Protein AF-A0A7S3BX90-F1 (afdb_monomer)

Organism: NCBI:txid156174

Sequence (195 aa):
VIDMCSGFGYLSMFLSELLPKDKVARIVLVDLQWPRPNVPAHANQINADHINDPRWPIRLTTSRANLKVPSDRRGLAKAFLSHGAPSVLLGVHLCGTLSLRAIDLFNDCPGFCFLALKPCCLPDILFAKRGDVFGSTTTHVFPAASVTTAGKWKRGRMVGAGREELETKYNRWVGHLSLCVDCYADEGEGGEGES

Foldseek 3Di:
DEEAQCPLPPVVLVCLVPPDLVQAQAYEYEHQQDDDPPDDHDPSHHDCPVLCPPPRNHRYYYDHADLVDPVRLVVVLCVPCVVVDAAEYEYAQCEACSLLSSLLSCQVHVSHPYYDYRHDYHHACVQQVVQHKDAHVDPQIDTSVQQHFDWDDDPNDIDGDDPVRNVNSVVVVVVSSVVRHDDPDPPPPPPPD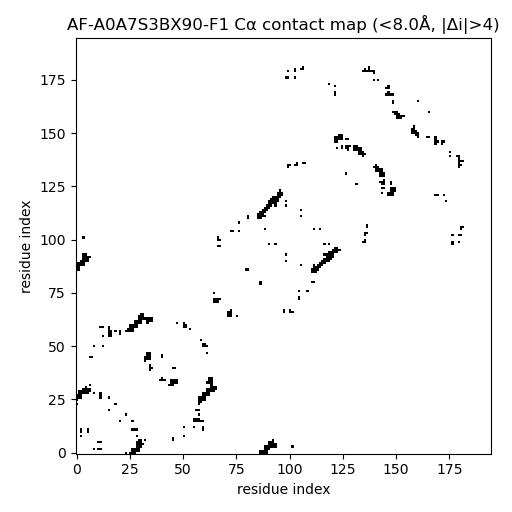DD

Radius of gyration: 19.07 Å; Cα contacts (8 Å, |Δi|>4): 317; chains: 1; bounding box: 44×65×45 Å

InterPro domains:
  IPR025714 Methyltransferase domain [PF13679] (1-122)

Nearest PDB structures (foldseek):
  6ulw-assembly1_C  TM=6.056E-01  e=3.833E-01  Bacillus stratosphericus LAMA 585
  6ulw-assembly2_D  TM=5.679E-01  e=5.266E-01  Bacillus stratosphericus LAMA 585
  7dl1-assembly2_D  TM=5.383E-01  e=9.943E-01  Candidatus Cloacimonas acidaminovorans str. Evry
  6ul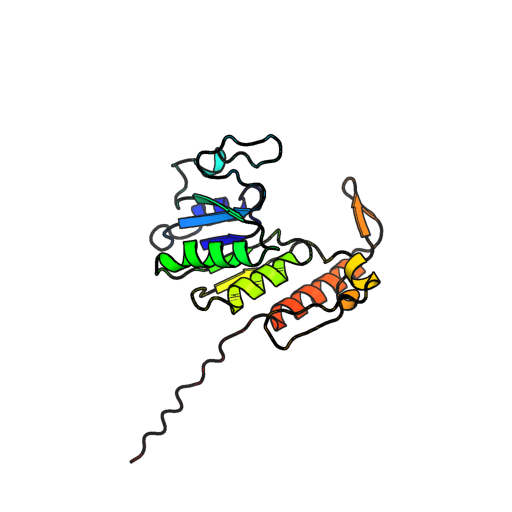w-assembly2_B  TM=5.601E-01  e=1.877E+00  Bacillus stratosphericus LAMA 585
  4o3m-assembly1_A  TM=4.477E-01  e=5.189E+00  Homo sapiens

Mean predicted aligned error: 6.37 Å

pLDDT: mean 88.86, std 12.3, range [39.91, 98.06]

Structure (mmCIF, N/CA/C/O backbone):
data_AF-A0A7S3BX90-F1
#
_entry.id   AF-A0A7S3BX90-F1
#
loop_
_atom_site.group_PDB
_atom_site.id
_atom_site.type_symbol
_atom_site.label_atom_id
_atom_site.label_alt_id
_atom_site.label_comp_id
_atom_site.label_asym_id
_atom_site.label_entity_id
_atom_site.label_seq_id
_atom_site.pdbx_PDB_ins_code
_atom_site.Cartn_x
_atom_site.Cartn_y
_atom_site.Cartn_z
_atom_site.occupancy
_atom_site.B_iso_or_equiv
_atom_site.auth_seq_id
_atom_site.auth_comp_id
_atom_site.auth_asym_id
_atom_site.auth_atom_id
_atom_site.pdbx_PDB_model_num
ATOM 1 N N . VAL A 1 1 ? 8.206 -5.666 -9.553 1.00 95.56 1 VAL A N 1
ATOM 2 C CA . VAL A 1 1 ? 7.836 -5.387 -8.141 1.00 95.56 1 VAL A CA 1
ATOM 3 C C . VAL A 1 1 ? 7.256 -3.988 -8.043 1.00 95.56 1 VAL A C 1
ATOM 5 O O . VAL A 1 1 ? 7.777 -3.098 -8.707 1.00 95.56 1 VAL A O 1
ATOM 8 N N . ILE A 1 2 ? 6.201 -3.794 -7.254 1.00 95.88 2 ILE A N 1
ATOM 9 C CA . ILE A 1 2 ? 5.591 -2.485 -6.994 1.00 95.88 2 ILE A CA 1
ATOM 10 C C . ILE A 1 2 ? 5.654 -2.219 -5.489 1.00 95.88 2 ILE A C 1
ATOM 12 O O . ILE A 1 2 ? 5.125 -3.004 -4.710 1.00 95.88 2 ILE A O 1
ATOM 16 N N . ASP A 1 3 ? 6.295 -1.123 -5.099 1.00 97.12 3 ASP A N 1
ATOM 17 C CA . ASP A 1 3 ? 6.457 -0.675 -3.715 1.00 97.12 3 ASP A CA 1
ATOM 18 C C . ASP A 1 3 ? 5.509 0.502 -3.448 1.00 97.12 3 ASP A C 1
ATOM 20 O O . ASP A 1 3 ? 5.728 1.622 -3.915 1.00 97.12 3 ASP A O 1
ATOM 24 N N . MET A 1 4 ? 4.397 0.228 -2.768 1.00 96.56 4 MET A N 1
ATOM 25 C CA . MET A 1 4 ? 3.338 1.191 -2.486 1.00 96.56 4 MET A CA 1
ATOM 26 C C . MET A 1 4 ? 3.619 2.022 -1.241 1.00 96.56 4 MET A C 1
ATOM 28 O O . MET A 1 4 ? 3.934 1.492 -0.174 1.00 96.56 4 MET A O 1
ATOM 32 N N . CYS A 1 5 ? 3.380 3.331 -1.369 1.00 95.62 5 CYS A N 1
ATOM 33 C CA . CYS A 1 5 ? 3.747 4.329 -0.366 1.00 95.62 5 CYS A CA 1
ATOM 34 C C . CYS A 1 5 ? 5.233 4.214 -0.029 1.00 95.62 5 CYS A C 1
ATOM 36 O O . CYS A 1 5 ? 5.617 4.083 1.133 1.00 95.62 5 CYS A O 1
ATOM 38 N N . SER A 1 6 ? 6.060 4.208 -1.075 1.00 96.12 6 SER A N 1
ATOM 39 C CA . SER A 1 6 ? 7.487 3.913 -0.971 1.00 96.12 6 SER A CA 1
ATOM 40 C C . SER A 1 6 ? 8.251 4.936 -0.129 1.00 96.12 6 SER A C 1
ATOM 42 O O . SER A 1 6 ? 9.369 4.654 0.309 1.00 96.12 6 SER A O 1
ATOM 44 N N . GLY A 1 7 ? 7.708 6.149 0.056 1.00 94.50 7 GLY A N 1
ATOM 45 C CA . GLY A 1 7 ? 8.470 7.278 0.579 1.00 94.50 7 GLY A CA 1
ATOM 46 C C . GLY A 1 7 ? 9.777 7.422 -0.200 1.00 94.50 7 GLY A C 1
ATOM 47 O O . GLY A 1 7 ? 9.784 7.296 -1.423 1.00 94.50 7 GLY A O 1
ATOM 48 N N . PHE A 1 8 ? 10.895 7.579 0.511 1.00 95.06 8 PHE A N 1
ATOM 49 C CA . PHE A 1 8 ? 12.234 7.661 -0.084 1.00 95.06 8 PHE A CA 1
ATOM 50 C C . PHE A 1 8 ? 12.716 6.375 -0.776 1.00 95.06 8 PHE A C 1
ATOM 52 O O . PHE A 1 8 ? 13.750 6.412 -1.428 1.00 95.06 8 PHE A O 1
ATOM 59 N N . GLY A 1 9 ? 12.007 5.249 -0.680 1.00 96.12 9 GLY A N 1
ATOM 60 C CA . GLY A 1 9 ? 12.329 4.060 -1.470 1.00 96.12 9 GLY A CA 1
ATOM 61 C C . GLY A 1 9 ? 13.332 3.095 -0.854 1.00 96.12 9 GLY A C 1
ATOM 62 O O . GLY A 1 9 ? 13.855 2.248 -1.571 1.00 96.12 9 GLY A O 1
ATOM 63 N N . TYR A 1 10 ? 13.585 3.173 0.455 1.00 95.94 10 TYR A N 1
ATOM 64 C CA . TYR A 1 10 ? 14.532 2.280 1.135 1.00 95.94 10 TYR A CA 1
ATOM 65 C C . TYR A 1 10 ? 14.229 0.791 0.926 1.00 95.94 10 TYR A C 1
ATOM 67 O O . TYR A 1 10 ? 15.158 0.017 0.713 1.00 95.94 10 TYR A O 1
ATOM 75 N N . LEU A 1 11 ? 12.950 0.388 0.938 1.00 96.44 11 LEU A N 1
ATOM 76 C CA . LEU A 1 11 ? 12.573 -0.993 0.627 1.00 96.44 11 LEU A CA 1
ATOM 77 C C . LEU A 1 11 ? 12.999 -1.355 -0.799 1.00 96.44 11 LEU A C 1
ATOM 79 O O . LEU A 1 11 ? 13.673 -2.356 -1.002 1.00 96.44 11 LEU A O 1
ATOM 83 N N . SER A 1 12 ? 12.651 -0.526 -1.779 1.00 97.69 12 SER A N 1
ATOM 84 C CA . SER A 1 12 ? 13.011 -0.753 -3.180 1.00 97.69 12 SER A CA 1
ATOM 85 C C . SER A 1 12 ? 14.521 -0.784 -3.432 1.00 97.69 12 SER A C 1
ATOM 87 O O . SER A 1 12 ? 14.985 -1.649 -4.170 1.00 97.69 12 SER A O 1
ATOM 89 N N . MET A 1 13 ? 15.293 0.102 -2.796 1.00 97.50 13 MET A N 1
ATOM 90 C CA . MET A 1 13 ? 16.761 0.091 -2.862 1.00 97.50 13 MET A CA 1
ATOM 91 C C . MET A 1 13 ? 17.321 -1.223 -2.308 1.00 97.50 13 MET A C 1
ATOM 93 O O . MET A 1 13 ? 18.126 -1.880 -2.956 1.00 97.50 13 MET A O 1
ATOM 97 N N . PHE A 1 14 ? 16.832 -1.653 -1.144 1.00 97.31 14 PHE A N 1
ATOM 98 C CA . PHE A 1 14 ? 17.245 -2.910 -0.526 1.00 97.31 14 PHE A CA 1
ATOM 99 C C . PHE A 1 14 ? 16.883 -4.132 -1.383 1.00 97.31 14 PHE A C 1
ATOM 101 O O . PHE A 1 14 ? 17.695 -5.034 -1.565 1.00 97.31 14 PHE A O 1
ATOM 108 N N . LEU A 1 15 ? 15.681 -4.147 -1.964 1.00 97.69 15 LEU A N 1
ATOM 109 C CA . LEU A 1 15 ? 15.248 -5.209 -2.871 1.00 97.69 15 LEU A CA 1
ATOM 110 C C . LEU A 1 15 ? 16.063 -5.243 -4.168 1.00 97.69 15 LEU A C 1
ATOM 112 O O . LEU A 1 15 ? 16.252 -6.323 -4.714 1.00 97.69 15 LEU A O 1
ATOM 116 N N . SER A 1 16 ? 16.550 -4.099 -4.655 1.00 98.06 16 SER A N 1
ATOM 117 C CA . SER A 1 16 ? 17.416 -4.052 -5.839 1.00 98.06 16 SER A CA 1
ATOM 118 C C . SER A 1 16 ? 18.732 -4.797 -5.622 1.00 98.06 16 SER A C 1
ATOM 120 O O . SER A 1 16 ? 19.190 -5.497 -6.518 1.00 98.06 16 SER A O 1
ATOM 122 N N . GLU A 1 17 ? 19.297 -4.696 -4.418 1.00 97.88 17 GLU A N 1
ATOM 123 C CA . GLU A 1 17 ? 20.541 -5.376 -4.039 1.00 97.88 17 GLU A CA 1
ATOM 124 C C . GLU A 1 17 ? 20.339 -6.864 -3.727 1.00 97.88 17 GLU A C 1
ATOM 126 O O . GLU A 1 17 ? 21.207 -7.689 -4.008 1.00 97.88 17 GLU A O 1
ATOM 131 N N . LEU A 1 18 ? 19.202 -7.225 -3.125 1.00 97.81 18 LEU A N 1
ATOM 132 C CA . LEU A 1 18 ? 18.966 -8.593 -2.659 1.00 97.81 18 LEU A CA 1
ATOM 133 C C . LEU A 1 18 ? 18.353 -9.526 -3.698 1.00 97.81 18 LEU A C 1
ATOM 135 O O . LEU A 1 18 ? 18.590 -10.735 -3.649 1.00 97.81 18 LEU A O 1
ATOM 139 N N . LEU A 1 19 ? 17.479 -9.012 -4.562 1.00 97.19 19 LEU A N 1
ATOM 140 C CA . LEU A 1 19 ? 16.720 -9.867 -5.464 1.00 97.19 19 LEU A CA 1
ATOM 141 C C . LEU A 1 19 ? 17.567 -10.282 -6.679 1.00 97.19 19 LEU A C 1
ATOM 143 O O . LEU A 1 19 ? 18.390 -9.510 -7.170 1.00 97.19 19 LEU A O 1
ATOM 147 N N . PRO A 1 20 ? 17.341 -11.491 -7.223 1.00 96.25 20 PRO A N 1
ATOM 148 C CA . PRO A 1 20 ? 18.029 -11.951 -8.424 1.00 96.25 20 PRO A CA 1
ATOM 149 C C . PRO A 1 20 ? 17.652 -11.086 -9.635 1.00 96.25 20 PRO A C 1
ATOM 151 O O . PRO A 1 20 ? 16.505 -11.095 -10.096 1.00 96.25 20 PRO A O 1
ATOM 154 N N . LYS A 1 21 ? 18.629 -10.335 -10.159 1.00 95.94 21 LYS A N 1
ATOM 155 C CA . LYS A 1 21 ? 18.441 -9.385 -11.272 1.00 95.94 21 LYS A CA 1
ATOM 156 C C . LYS A 1 21 ? 17.940 -10.027 -12.569 1.00 95.94 21 LYS A C 1
ATOM 158 O O . LYS A 1 21 ? 17.307 -9.362 -13.379 1.00 95.94 21 LYS A O 1
ATOM 163 N N . ASP A 1 22 ? 18.201 -11.316 -12.759 1.00 95.56 22 ASP A N 1
ATOM 164 C CA . ASP A 1 22 ? 17.740 -12.124 -13.890 1.00 95.56 22 ASP A CA 1
ATOM 165 C C . ASP A 1 22 ? 16.249 -12.488 -13.801 1.00 95.56 22 ASP A C 1
ATOM 167 O O . ASP A 1 22 ? 15.640 -12.820 -14.815 1.00 95.56 22 ASP A O 1
ATOM 171 N N . LYS A 1 23 ? 15.635 -12.378 -12.614 1.00 94.69 23 LYS A N 1
ATOM 172 C CA . LYS A 1 23 ? 14.212 -12.691 -12.394 1.00 94.69 23 LYS A CA 1
ATOM 173 C C . LYS A 1 23 ? 13.337 -11.458 -12.202 1.00 94.69 23 LYS A C 1
ATOM 175 O O . LYS A 1 23 ? 12.115 -11.552 -12.305 1.00 94.69 23 LYS A O 1
ATOM 180 N N . VAL A 1 24 ? 13.931 -10.302 -11.902 1.00 95.31 24 VAL A N 1
ATOM 181 C CA . VAL A 1 24 ? 13.190 -9.068 -11.619 1.00 95.31 24 VAL A CA 1
ATOM 182 C C . VAL A 1 24 ? 13.484 -8.017 -12.677 1.00 95.31 24 VAL A C 1
ATOM 184 O O . VAL A 1 24 ? 14.506 -7.344 -12.644 1.00 95.31 24 VAL A O 1
ATOM 187 N N . ALA A 1 25 ? 12.521 -7.808 -13.576 1.00 92.12 25 ALA A N 1
ATOM 188 C CA . ALA A 1 25 ? 12.664 -6.842 -14.664 1.00 92.12 25 ALA A CA 1
ATOM 189 C C . ALA A 1 25 ? 12.818 -5.386 -14.180 1.00 92.12 25 ALA A C 1
ATOM 191 O O . ALA A 1 25 ? 13.548 -4.604 -14.786 1.00 92.12 25 ALA A O 1
ATOM 192 N N . ARG A 1 26 ? 12.090 -4.998 -13.121 1.00 93.19 26 ARG A N 1
ATOM 193 C CA . ARG A 1 26 ? 12.157 -3.663 -12.500 1.00 93.19 26 ARG A CA 1
ATOM 194 C C . ARG A 1 26 ? 11.426 -3.601 -11.161 1.00 93.19 26 ARG A C 1
ATOM 196 O O . ARG A 1 26 ? 10.503 -4.386 -10.891 1.00 93.19 26 ARG A O 1
ATOM 203 N N . ILE A 1 27 ? 11.769 -2.583 -10.379 1.00 96.25 27 ILE A N 1
ATOM 204 C CA . ILE A 1 27 ? 11.053 -2.186 -9.166 1.00 96.25 27 ILE A CA 1
ATOM 205 C C . ILE A 1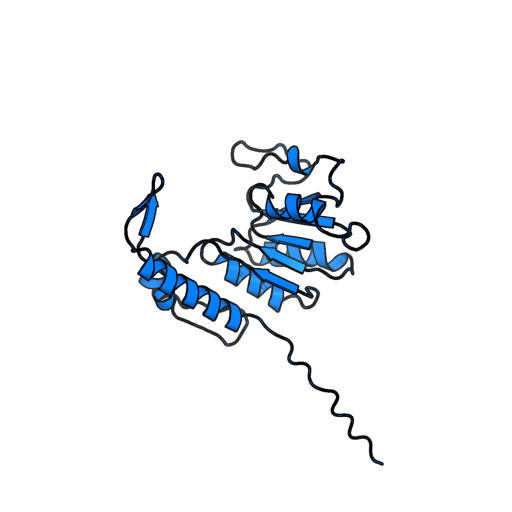 27 ? 10.471 -0.786 -9.388 1.00 96.25 27 ILE A C 1
ATOM 207 O O . ILE A 1 27 ? 11.171 0.127 -9.835 1.00 96.25 27 ILE A O 1
ATOM 211 N N . VAL A 1 28 ? 9.174 -0.621 -9.119 1.00 95.00 28 VAL A N 1
ATOM 212 C CA . VAL A 1 28 ? 8.487 0.666 -9.259 1.00 95.00 28 VAL A CA 1
ATOM 213 C C . VAL A 1 28 ? 8.035 1.187 -7.904 1.00 95.00 28 VAL A C 1
ATOM 215 O O . VAL A 1 28 ? 7.248 0.543 -7.216 1.00 95.00 28 VAL A O 1
ATOM 218 N N . LEU A 1 29 ? 8.521 2.373 -7.560 1.00 96.69 29 LEU A N 1
ATOM 219 C CA . LEU A 1 29 ? 8.250 3.101 -6.333 1.00 96.69 29 LEU A CA 1
ATOM 220 C C . LEU A 1 29 ? 7.021 3.986 -6.524 1.00 96.69 29 LEU A C 1
ATOM 222 O O . LEU A 1 29 ? 7.029 4.875 -7.376 1.00 96.69 29 LEU A O 1
ATOM 226 N N . VAL A 1 30 ? 5.968 3.761 -5.744 1.00 95.50 30 VAL A N 1
ATOM 227 C CA . VAL A 1 30 ? 4.700 4.484 -5.868 1.00 95.50 30 VAL A CA 1
ATOM 228 C C . VAL A 1 30 ? 4.462 5.343 -4.637 1.00 95.50 30 VAL A C 1
ATOM 230 O O . VAL A 1 30 ? 4.333 4.831 -3.528 1.00 95.50 30 VAL A O 1
ATOM 233 N N . ASP A 1 31 ? 4.345 6.653 -4.829 1.00 95.00 31 ASP A N 1
ATOM 234 C CA . ASP A 1 31 ? 4.090 7.610 -3.751 1.00 95.00 31 ASP A CA 1
ATOM 235 C C . ASP A 1 31 ? 3.457 8.899 -4.292 1.00 95.00 31 ASP A C 1
ATOM 237 O O . ASP A 1 31 ? 3.719 9.324 -5.419 1.00 95.00 31 ASP A O 1
ATOM 241 N N . LEU A 1 32 ? 2.640 9.564 -3.476 1.00 93.94 32 LEU A N 1
ATOM 242 C CA . LEU A 1 32 ? 2.061 10.862 -3.816 1.00 93.94 32 LEU A CA 1
ATOM 243 C C . LEU A 1 32 ? 3.134 11.956 -3.916 1.00 93.94 32 LEU A C 1
ATOM 245 O O . LEU A 1 32 ? 2.929 12.953 -4.611 1.00 93.94 32 LEU A O 1
ATOM 249 N N . GLN A 1 33 ? 4.257 11.805 -3.216 1.00 94.06 33 GLN A N 1
ATOM 250 C CA . GLN A 1 33 ? 5.317 12.807 -3.170 1.00 94.06 33 GLN A CA 1
ATOM 251 C C . GLN A 1 33 ? 6.343 12.672 -4.298 1.00 94.06 33 GLN A C 1
ATOM 253 O O . GLN A 1 33 ? 7.152 13.584 -4.461 1.00 94.06 33 GLN A O 1
ATOM 258 N N . TRP A 1 34 ? 6.289 11.623 -5.124 1.00 94.06 34 TRP A N 1
ATOM 259 C CA . TRP A 1 34 ? 7.147 11.562 -6.306 1.00 94.06 34 TRP A CA 1
ATOM 260 C C . TRP A 1 34 ? 6.798 12.675 -7.311 1.00 94.06 34 TRP A C 1
ATOM 262 O O . TRP A 1 34 ? 5.614 13.035 -7.471 1.00 94.06 34 TRP A O 1
ATOM 272 N N . PRO A 1 35 ? 7.807 13.251 -7.989 1.00 90.56 35 PRO A N 1
ATOM 273 C CA . PRO A 1 35 ? 7.582 14.190 -9.074 1.00 90.56 35 PRO A CA 1
ATOM 274 C C . PRO A 1 35 ? 6.951 13.469 -10.268 1.00 90.56 35 PRO A C 1
ATOM 276 O O . PRO A 1 35 ? 7.078 12.255 -10.438 1.00 90.56 35 PRO A O 1
ATOM 279 N N . ARG A 1 36 ? 6.232 14.219 -11.105 1.00 84.94 36 ARG A N 1
ATOM 280 C CA . ARG A 1 36 ? 5.775 13.679 -12.389 1.00 84.94 36 ARG A CA 1
ATOM 281 C C . ARG A 1 36 ? 6.977 13.598 -13.339 1.00 84.94 36 ARG A C 1
ATOM 283 O O . ARG A 1 36 ? 7.837 14.477 -13.271 1.00 84.94 36 ARG A O 1
ATOM 290 N N . PRO A 1 37 ? 7.028 12.607 -14.244 1.00 76.19 37 PRO A N 1
ATOM 291 C CA . PRO A 1 37 ? 8.051 12.573 -15.281 1.00 76.19 37 PRO A CA 1
ATOM 292 C C . PRO A 1 37 ? 8.086 13.897 -16.047 1.00 76.19 37 PRO A C 1
ATOM 294 O O . PRO A 1 37 ? 7.032 14.432 -16.391 1.00 76.19 37 PRO A O 1
ATOM 297 N N . ASN A 1 38 ? 9.288 14.409 -16.312 1.00 77.75 38 ASN A N 1
ATOM 298 C CA . ASN A 1 38 ? 9.525 15.639 -17.077 1.00 77.75 38 ASN A CA 1
ATOM 299 C C . ASN A 1 38 ? 8.908 16.917 -16.475 1.00 77.75 38 ASN A C 1
ATOM 301 O O . ASN A 1 38 ? 8.739 17.908 -17.180 1.00 77.75 38 ASN A O 1
ATOM 305 N N . VAL A 1 39 ? 8.581 16.913 -15.179 1.00 80.06 39 VAL A N 1
ATOM 306 C CA . VAL A 1 39 ? 8.129 18.104 -14.450 1.00 80.06 39 VAL A CA 1
ATOM 307 C C . VAL A 1 39 ? 9.149 18.421 -13.354 1.00 80.06 39 VAL A C 1
ATOM 309 O O . VAL A 1 39 ? 9.488 17.515 -12.588 1.00 80.06 39 VAL A O 1
ATOM 312 N N . PRO A 1 40 ? 9.638 19.674 -13.247 1.00 79.25 40 PRO A N 1
ATOM 313 C CA . PRO A 1 40 ? 10.524 20.075 -12.160 1.00 79.25 40 PRO A CA 1
ATOM 314 C C . PRO A 1 40 ? 9.925 19.750 -10.790 1.00 79.25 40 PRO A C 1
ATOM 316 O O . PRO A 1 40 ? 8.735 19.975 -10.553 1.00 79.25 40 PRO A O 1
ATOM 319 N N . ALA A 1 41 ? 10.751 19.225 -9.887 1.00 80.50 41 ALA A N 1
ATOM 320 C CA . ALA A 1 41 ? 10.301 18.889 -8.547 1.00 80.50 41 ALA A CA 1
ATOM 321 C C . ALA A 1 41 ? 9.981 20.157 -7.735 1.00 80.50 41 ALA A C 1
ATOM 323 O O . ALA A 1 41 ? 10.733 21.132 -7.746 1.00 80.50 41 ALA A O 1
ATOM 324 N N . HIS A 1 42 ? 8.873 20.137 -6.998 1.00 81.88 42 HIS A N 1
ATOM 325 C CA . HIS A 1 42 ? 8.536 21.170 -6.017 1.00 81.88 42 HIS A CA 1
ATOM 326 C C . HIS A 1 42 ? 9.165 20.856 -4.650 1.00 81.88 42 HIS A C 1
ATOM 328 O O . HIS A 1 42 ? 9.437 19.700 -4.344 1.00 81.88 42 HIS A O 1
ATOM 334 N N . ALA A 1 43 ? 9.300 21.860 -3.775 1.00 80.62 43 ALA A N 1
ATOM 335 C CA . ALA A 1 43 ? 9.953 21.725 -2.462 1.00 80.62 43 ALA A CA 1
ATOM 336 C C . ALA A 1 43 ? 9.382 20.615 -1.547 1.00 80.62 43 ALA A C 1
ATOM 338 O O . ALA A 1 43 ? 10.091 20.095 -0.695 1.00 80.62 43 ALA A O 1
ATOM 339 N N . ASN A 1 44 ? 8.112 20.234 -1.729 1.00 85.56 44 ASN A N 1
ATOM 340 C CA . ASN A 1 44 ? 7.439 19.196 -0.935 1.00 85.56 44 ASN A CA 1
ATOM 341 C C . ASN A 1 44 ? 7.451 17.804 -1.601 1.00 85.56 44 ASN A C 1
ATOM 343 O O . ASN A 1 44 ? 6.734 16.904 -1.153 1.00 85.56 44 ASN A O 1
ATOM 347 N N . GLN A 1 45 ? 8.183 17.644 -2.706 1.00 91.12 45 GLN A N 1
ATOM 348 C CA . GLN A 1 45 ? 8.350 16.377 -3.412 1.00 91.12 45 GLN A CA 1
ATOM 349 C C . GLN A 1 45 ? 9.680 15.722 -3.048 1.00 91.12 45 GLN A C 1
ATOM 351 O O . GLN A 1 45 ? 10.640 16.381 -2.656 1.00 91.12 45 GLN A O 1
ATOM 356 N N . ILE A 1 46 ? 9.719 14.401 -3.179 1.00 91.88 46 ILE A N 1
ATOM 357 C CA . ILE A 1 46 ? 10.921 13.618 -2.914 1.00 91.88 46 ILE A CA 1
ATOM 358 C C . ILE A 1 46 ? 11.908 13.840 -4.065 1.00 91.88 46 ILE A C 1
ATOM 360 O O . ILE A 1 46 ? 11.535 13.722 -5.235 1.00 91.88 46 ILE A O 1
ATOM 364 N N . ASN A 1 47 ? 13.168 14.138 -3.736 1.00 89.81 47 ASN A N 1
ATOM 365 C CA . ASN A 1 47 ? 14.251 14.123 -4.715 1.00 89.81 47 ASN A CA 1
ATOM 366 C C . ASN A 1 47 ? 14.474 12.672 -5.192 1.00 89.81 47 ASN A C 1
ATOM 368 O O . ASN A 1 47 ? 14.611 11.774 -4.369 1.00 89.81 47 ASN A O 1
ATOM 372 N N . ALA A 1 48 ? 14.482 12.444 -6.507 1.00 90.75 48 ALA A N 1
ATOM 373 C CA . ALA A 1 48 ? 14.653 11.126 -7.114 1.00 90.75 48 ALA A CA 1
ATOM 374 C C . ALA A 1 48 ? 16.105 10.792 -7.515 1.00 90.75 48 ALA A C 1
ATOM 376 O O . ALA A 1 48 ? 16.331 9.721 -8.071 1.00 90.75 48 ALA A O 1
ATOM 377 N N . ASP A 1 49 ? 17.083 11.661 -7.245 1.00 90.94 49 ASP A N 1
ATOM 378 C CA . ASP A 1 49 ? 18.485 11.487 -7.652 1.00 90.94 49 ASP A CA 1
ATOM 379 C C . ASP A 1 49 ? 19.064 10.147 -7.186 1.00 90.94 49 ASP A C 1
ATOM 381 O O . ASP A 1 49 ? 19.705 9.443 -7.964 1.00 90.94 49 ASP A O 1
ATOM 385 N N . HIS A 1 50 ? 18.772 9.735 -5.949 1.00 92.62 50 HIS A N 1
ATOM 386 C CA . HIS A 1 50 ? 19.241 8.454 -5.410 1.00 92.62 50 HIS A CA 1
ATOM 387 C C . HIS A 1 50 ? 18.549 7.238 -6.039 1.00 92.62 50 HIS A C 1
ATOM 389 O O . HIS A 1 50 ? 19.099 6.143 -6.013 1.00 92.62 50 HIS A O 1
ATOM 395 N N . ILE A 1 51 ? 17.361 7.410 -6.621 1.00 94.50 51 ILE A N 1
ATOM 396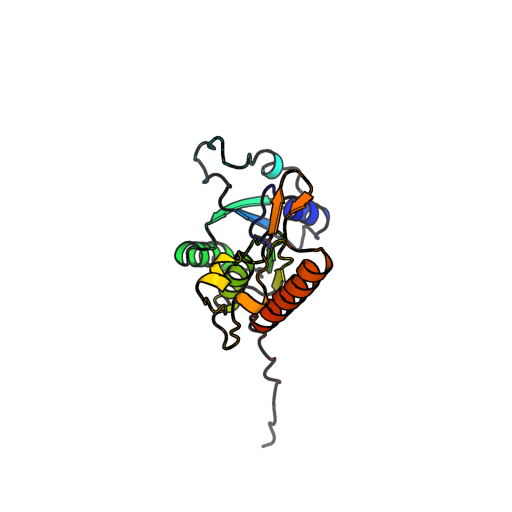 C CA . ILE A 1 51 ? 16.647 6.354 -7.352 1.00 94.50 51 ILE A CA 1
ATOM 397 C C . ILE A 1 51 ? 17.156 6.241 -8.791 1.00 94.50 51 ILE A C 1
ATOM 399 O O . ILE A 1 51 ? 17.217 5.142 -9.335 1.00 94.50 51 ILE A O 1
ATOM 403 N N . ASN A 1 52 ? 17.544 7.363 -9.397 1.00 90.38 52 ASN A N 1
ATOM 404 C CA . ASN A 1 52 ? 17.999 7.432 -10.786 1.00 90.38 52 ASN A CA 1
ATOM 405 C C . ASN A 1 52 ? 19.447 6.955 -10.993 1.00 90.38 52 ASN A C 1
ATOM 407 O O . ASN A 1 52 ? 19.943 7.004 -12.119 1.00 90.38 52 ASN A O 1
ATOM 411 N N . ASP A 1 53 ? 20.126 6.501 -9.938 1.00 92.38 53 ASP A N 1
ATOM 412 C CA . ASP A 1 53 ? 21.482 5.967 -10.032 1.00 92.38 53 ASP A CA 1
ATOM 413 C C . ASP A 1 53 ? 21.518 4.722 -10.946 1.00 92.38 53 ASP A C 1
ATOM 415 O O . ASP A 1 53 ? 20.867 3.714 -10.655 1.00 92.38 53 ASP A O 1
ATOM 419 N N . PRO A 1 54 ? 22.278 4.738 -12.054 1.00 91.50 54 PRO A N 1
ATOM 420 C CA . PRO A 1 54 ? 22.344 3.603 -12.971 1.00 91.50 54 PRO A CA 1
ATOM 421 C C . PRO A 1 54 ? 23.052 2.375 -12.376 1.00 91.50 54 PRO A C 1
ATOM 423 O O . PRO A 1 54 ? 23.051 1.320 -13.006 1.00 91.50 54 PRO A O 1
ATOM 426 N N . ARG A 1 55 ? 23.672 2.490 -11.193 1.00 94.31 55 ARG A N 1
ATOM 427 C CA . ARG A 1 55 ? 24.389 1.392 -10.528 1.00 94.31 55 ARG A CA 1
ATOM 428 C C . ARG A 1 55 ? 23.476 0.396 -9.816 1.00 94.31 55 ARG A C 1
ATOM 430 O O . ARG A 1 55 ? 23.963 -0.663 -9.434 1.00 94.31 55 ARG A O 1
ATOM 437 N N . TRP A 1 56 ? 22.185 0.696 -9.655 1.00 97.00 56 TRP A N 1
ATOM 438 C CA . TRP A 1 56 ? 21.234 -0.242 -9.055 1.00 97.00 56 TRP A CA 1
ATOM 439 C C . TRP A 1 56 ? 21.181 -1.567 -9.840 1.00 97.00 56 TRP A C 1
ATOM 441 O O . TRP A 1 56 ? 20.905 -1.529 -11.044 1.00 97.00 56 TRP A O 1
ATOM 451 N N . PRO A 1 57 ? 21.385 -2.740 -9.199 1.00 97.12 57 PRO A N 1
ATOM 452 C CA . PRO A 1 57 ? 21.399 -4.025 -9.907 1.00 97.12 57 PRO A CA 1
ATOM 453 C C . PRO A 1 57 ? 20.082 -4.339 -10.623 1.00 97.12 57 PRO A C 1
ATOM 455 O O . PRO A 1 57 ? 20.082 -4.918 -11.711 1.00 97.12 57 PRO A O 1
ATOM 458 N N . ILE A 1 58 ? 18.963 -3.927 -10.026 1.00 97.44 58 ILE A N 1
ATOM 459 C CA . ILE A 1 58 ? 17.635 -3.928 -10.635 1.00 97.44 58 ILE A CA 1
ATOM 460 C C . ILE A 1 58 ? 17.179 -2.483 -10.806 1.00 97.44 58 ILE A C 1
ATOM 462 O O . ILE A 1 58 ? 17.159 -1.697 -9.856 1.00 97.44 58 ILE A O 1
ATOM 466 N N . ARG A 1 59 ? 16.730 -2.150 -12.020 1.00 94.69 59 ARG A N 1
ATOM 467 C CA . ARG A 1 59 ? 16.269 -0.804 -12.360 1.00 94.69 59 ARG A CA 1
ATOM 468 C C . ARG A 1 59 ? 15.144 -0.345 -11.431 1.00 94.69 59 ARG A C 1
ATOM 470 O O . ARG A 1 59 ? 14.079 -0.972 -11.370 1.00 94.69 59 ARG A O 1
ATOM 477 N N . LEU A 1 60 ? 15.367 0.801 -10.795 1.00 96.44 60 LEU A N 1
ATOM 478 C CA . LEU A 1 60 ? 14.367 1.515 -10.016 1.00 96.44 60 LEU A CA 1
ATOM 479 C C . LEU A 1 60 ? 13.693 2.591 -10.873 1.00 96.44 60 LEU A C 1
ATOM 481 O O . LEU A 1 60 ? 14.324 3.245 -11.702 1.00 96.44 60 LEU A O 1
ATOM 485 N N . THR A 1 61 ? 12.389 2.765 -10.691 1.00 93.56 61 THR A N 1
ATOM 486 C CA . THR A 1 61 ? 11.606 3.823 -11.348 1.00 93.56 61 THR A CA 1
ATOM 487 C C . THR A 1 61 ? 10.549 4.346 -10.391 1.00 93.56 61 THR A C 1
ATOM 489 O O . THR A 1 61 ? 10.108 3.615 -9.509 1.00 93.56 61 THR A O 1
ATOM 492 N N . THR A 1 62 ? 10.122 5.595 -10.554 1.00 94.12 62 THR A N 1
ATOM 493 C CA . THR A 1 62 ? 9.104 6.209 -9.694 1.00 94.12 62 THR A CA 1
ATOM 494 C C . THR A 1 62 ? 7.789 6.393 -10.441 1.00 94.12 62 THR A C 1
ATOM 496 O O . THR A 1 62 ? 7.749 6.553 -11.662 1.00 94.12 62 THR A O 1
ATOM 499 N N . SER A 1 63 ? 6.688 6.363 -9.699 1.00 93.00 63 SER A N 1
ATOM 500 C CA . SER A 1 63 ? 5.353 6.658 -10.199 1.00 93.00 63 SER A CA 1
ATOM 501 C C . SER A 1 63 ? 4.576 7.446 -9.156 1.00 93.00 63 SER A C 1
ATOM 503 O O . SER A 1 63 ? 4.510 7.081 -7.980 1.00 93.00 63 SER A O 1
ATOM 505 N N . ARG A 1 64 ? 3.969 8.550 -9.591 1.00 93.00 64 ARG A N 1
ATOM 506 C CA . ARG A 1 64 ? 3.131 9.379 -8.729 1.00 93.00 64 ARG A CA 1
ATOM 507 C C . ARG A 1 64 ? 1.688 8.892 -8.791 1.00 93.00 64 ARG A C 1
ATOM 509 O O . ARG A 1 64 ? 1.066 8.992 -9.845 1.00 93.00 64 ARG A O 1
ATOM 516 N N . ALA A 1 65 ? 1.135 8.459 -7.661 1.00 93.19 65 ALA A N 1
ATOM 517 C CA . ALA A 1 65 ? -0.273 8.070 -7.561 1.00 93.19 65 ALA A CA 1
ATOM 518 C C . ALA A 1 65 ? -0.853 8.366 -6.173 1.00 93.19 65 ALA A C 1
ATOM 520 O O . ALA A 1 65 ? -0.192 8.171 -5.151 1.00 93.19 65 ALA A O 1
ATOM 521 N N . ASN A 1 66 ? -2.114 8.800 -6.123 1.00 93.44 66 ASN A N 1
ATOM 522 C CA . ASN A 1 66 ? -2.877 8.888 -4.886 1.00 93.44 66 ASN A CA 1
ATOM 523 C C . ASN A 1 66 ? -3.730 7.627 -4.698 1.00 93.44 66 ASN A C 1
ATOM 525 O O . ASN A 1 66 ? -4.833 7.535 -5.231 1.00 93.44 66 ASN A O 1
ATOM 529 N N . LEU A 1 67 ? -3.274 6.681 -3.871 1.00 91.31 67 LEU A N 1
ATOM 530 C CA . LEU A 1 67 ? -4.001 5.424 -3.628 1.00 91.31 67 LEU A CA 1
ATOM 531 C C . LEU A 1 67 ? -5.414 5.615 -3.054 1.00 91.31 67 LEU A C 1
ATOM 533 O O . LEU A 1 67 ? -6.244 4.715 -3.162 1.00 91.31 67 LEU A O 1
ATOM 537 N N . LYS A 1 68 ? -5.739 6.777 -2.474 1.00 91.19 68 LYS A N 1
ATOM 538 C CA . LYS A 1 68 ? -7.106 7.066 -2.012 1.00 91.19 68 LYS A CA 1
ATOM 539 C C . LYS A 1 68 ? -8.076 7.277 -3.179 1.00 91.19 68 LYS A C 1
ATOM 541 O O . LYS A 1 68 ? -9.266 7.022 -3.022 1.00 91.19 68 LYS A O 1
ATOM 546 N N . VAL A 1 69 ? -7.579 7.690 -4.345 1.00 92.75 69 VAL A N 1
ATOM 547 C CA . VAL A 1 69 ? -8.381 8.001 -5.532 1.00 92.75 69 VAL A CA 1
ATOM 548 C C . VAL A 1 69 ? -8.544 6.742 -6.402 1.00 92.75 69 VAL A C 1
ATOM 550 O O . VAL A 1 69 ? -7.546 6.198 -6.876 1.00 92.75 69 VAL A O 1
ATOM 553 N N . PRO A 1 70 ? -9.778 6.267 -6.665 1.00 89.50 70 PRO A N 1
ATOM 554 C CA . PRO A 1 70 ? -9.999 5.061 -7.468 1.00 89.50 70 PRO A CA 1
ATOM 555 C C . PRO A 1 70 ? -9.443 5.125 -8.897 1.00 89.50 70 PRO A C 1
ATOM 557 O O . PRO A 1 70 ? -8.943 4.123 -9.403 1.00 89.50 70 PRO A O 1
ATOM 560 N N . SER A 1 71 ? -9.501 6.286 -9.559 1.00 90.38 71 SER A N 1
ATOM 561 C CA . SER A 1 71 ? -8.950 6.447 -10.913 1.00 90.38 71 SER A CA 1
ATOM 562 C C . SER A 1 71 ? -7.433 6.287 -10.951 1.00 90.38 71 SER A C 1
ATOM 564 O O . SER A 1 71 ? -6.923 5.656 -11.873 1.00 90.38 71 SER A O 1
ATOM 566 N N . ASP A 1 72 ? -6.724 6.796 -9.941 1.00 91.69 72 ASP A N 1
ATOM 567 C CA . ASP A 1 72 ? -5.271 6.654 -9.834 1.00 91.69 72 ASP A CA 1
ATOM 568 C C . ASP A 1 72 ? -4.889 5.185 -9.642 1.00 91.69 72 ASP A C 1
ATOM 570 O O . ASP A 1 72 ? -3.975 4.706 -10.308 1.00 91.69 72 ASP A O 1
ATOM 574 N N . ARG A 1 73 ? -5.631 4.440 -8.807 1.00 91.31 73 ARG A N 1
ATOM 575 C CA . ARG A 1 73 ? -5.427 2.991 -8.632 1.00 91.31 73 ARG A CA 1
ATOM 576 C C . ARG A 1 73 ? -5.609 2.223 -9.942 1.00 91.31 73 ARG A C 1
ATOM 578 O O . ARG A 1 73 ? -4.748 1.427 -10.305 1.00 91.31 73 ARG A O 1
ATOM 585 N N . ARG A 1 74 ? -6.676 2.509 -10.697 1.00 88.81 74 ARG A N 1
ATOM 586 C CA . ARG A 1 74 ? -6.904 1.887 -12.016 1.00 88.81 74 ARG A CA 1
ATOM 587 C C . ARG A 1 74 ? -5.820 2.250 -13.029 1.00 88.81 74 ARG A C 1
ATOM 589 O O . ARG A 1 74 ? -5.380 1.393 -13.790 1.00 88.81 74 ARG A O 1
ATOM 596 N N . GLY A 1 75 ? -5.377 3.508 -13.039 1.00 89.62 75 GLY A N 1
ATOM 597 C CA . GLY A 1 75 ? -4.276 3.958 -13.891 1.00 89.62 75 GLY A CA 1
ATOM 598 C C . GLY A 1 75 ? -2.973 3.227 -13.572 1.00 89.62 75 GLY A C 1
ATOM 599 O O . GLY A 1 75 ? -2.285 2.773 -14.484 1.00 89.62 75 GLY A O 1
ATOM 600 N N . LEU A 1 76 ? -2.687 3.048 -12.280 1.00 88.06 76 LEU A N 1
ATOM 601 C CA . LEU A 1 76 ? -1.538 2.303 -11.779 1.00 88.06 76 LEU A CA 1
ATOM 602 C C . LEU A 1 76 ? -1.576 0.834 -12.227 1.00 88.06 76 LEU A C 1
ATOM 604 O O . LEU A 1 76 ? -0.615 0.353 -12.826 1.00 88.06 76 LEU A O 1
ATOM 608 N N . ALA A 1 77 ? -2.704 0.151 -12.002 1.00 88.81 77 ALA A N 1
ATOM 609 C CA . ALA A 1 77 ? -2.916 -1.228 -12.436 1.00 88.81 77 ALA A CA 1
ATOM 610 C C . ALA A 1 77 ? -2.698 -1.382 -13.943 1.00 88.81 77 ALA A C 1
ATOM 612 O O . ALA A 1 77 ? -1.893 -2.204 -14.371 1.00 88.81 77 ALA A O 1
ATOM 613 N N . LYS A 1 78 ? -3.347 -0.539 -14.756 1.00 88.38 78 LYS A N 1
ATOM 614 C CA . LYS A 1 78 ? -3.212 -0.573 -16.217 1.00 88.38 78 LYS A CA 1
ATOM 615 C C . LYS A 1 78 ? -1.760 -0.374 -16.657 1.00 88.38 78 LYS A C 1
ATOM 617 O O . LYS A 1 78 ? -1.265 -1.122 -17.498 1.00 88.38 78 LYS A O 1
ATOM 622 N N . ALA A 1 79 ? -1.069 0.613 -16.087 1.00 85.25 79 ALA A N 1
ATOM 623 C CA . ALA A 1 79 ? 0.319 0.904 -16.431 1.00 85.25 79 ALA A CA 1
ATOM 624 C C . ALA A 1 79 ? 1.255 -0.269 -16.108 1.00 85.25 79 ALA A C 1
ATOM 626 O O . ALA A 1 79 ? 2.166 -0.547 -16.879 1.00 85.25 79 ALA A O 1
ATOM 627 N N . PHE A 1 80 ? 1.033 -0.983 -15.003 1.00 83.94 80 PHE A N 1
ATOM 628 C CA . PHE A 1 80 ? 1.913 -2.082 -14.607 1.00 83.94 80 PHE A CA 1
ATOM 629 C C . PHE A 1 80 ? 1.564 -3.420 -15.240 1.00 83.94 80 PHE A C 1
ATOM 631 O O . PHE A 1 80 ? 2.464 -4.111 -15.712 1.00 83.94 80 PHE A O 1
ATOM 638 N N . LEU A 1 81 ? 0.282 -3.762 -15.294 1.00 84.94 81 LEU A N 1
ATOM 639 C CA . LEU A 1 81 ? -0.171 -5.058 -15.787 1.00 84.94 81 LEU A CA 1
ATOM 640 C C . LEU A 1 81 ? -0.134 -5.153 -17.316 1.00 84.94 81 LEU A C 1
ATOM 642 O O . LEU A 1 81 ? 0.018 -6.246 -17.850 1.00 84.94 81 LEU A O 1
ATOM 646 N N . SER A 1 82 ? -0.164 -4.023 -18.035 1.00 84.56 82 SER A N 1
ATOM 647 C CA . SER A 1 82 ? -0.013 -4.006 -19.503 1.00 84.56 82 SER A CA 1
ATOM 648 C C . SER A 1 82 ? 1.318 -4.576 -20.010 1.00 84.56 82 SER A C 1
ATOM 650 O O . SER A 1 82 ? 1.437 -4.883 -21.191 1.00 84.56 82 SER A O 1
ATOM 652 N N . HIS A 1 83 ? 2.310 -4.754 -19.135 1.00 78.94 83 HIS A N 1
ATOM 653 C CA . HIS A 1 83 ? 3.590 -5.358 -19.496 1.00 78.94 83 HIS A CA 1
ATOM 654 C C . HIS A 1 83 ? 3.557 -6.890 -19.602 1.00 78.94 83 HIS A C 1
ATOM 656 O O . HIS A 1 83 ? 4.533 -7.463 -20.078 1.00 78.94 83 HIS A O 1
ATOM 662 N N . GLY A 1 84 ? 2.486 -7.555 -19.150 1.00 80.81 84 GLY A N 1
ATOM 663 C CA . GLY A 1 84 ? 2.317 -9.010 -19.282 1.00 80.81 84 GLY A CA 1
ATOM 664 C C . GLY A 1 84 ? 3.234 -9.869 -18.400 1.00 80.81 84 GLY A C 1
ATOM 665 O O . GLY A 1 84 ? 3.251 -11.085 -18.551 1.00 80.81 84 GLY A O 1
ATOM 666 N N . ALA A 1 85 ? 3.993 -9.263 -17.483 1.00 82.88 85 ALA A N 1
ATOM 667 C CA . ALA A 1 85 ? 4.864 -9.973 -16.548 1.00 82.88 85 ALA A CA 1
ATOM 668 C C . ALA A 1 85 ? 4.189 -10.156 -15.174 1.00 82.88 85 ALA A C 1
ATOM 670 O O . ALA A 1 85 ? 3.471 -9.246 -14.731 1.00 82.88 85 ALA A O 1
ATOM 671 N N . PRO A 1 86 ? 4.474 -11.262 -14.454 1.00 90.06 86 PRO A N 1
ATOM 672 C CA . PRO A 1 86 ? 4.024 -11.450 -13.080 1.00 90.06 86 PRO A CA 1
ATOM 673 C C . PRO A 1 86 ? 4.374 -10.240 -12.214 1.00 90.06 86 PRO A C 1
ATOM 675 O O . PRO A 1 86 ? 5.518 -9.775 -12.178 1.00 90.06 86 PRO A O 1
ATOM 678 N N . SER A 1 87 ? 3.365 -9.701 -11.540 1.00 92.81 87 SER A N 1
ATOM 679 C CA . SER A 1 87 ? 3.483 -8.462 -10.782 1.00 92.81 87 SER A CA 1
ATOM 680 C C . SER A 1 87 ? 3.159 -8.704 -9.317 1.00 92.81 87 SER A C 1
ATOM 682 O O . SER A 1 87 ? 2.178 -9.357 -8.983 1.00 92.81 87 SER A O 1
ATOM 684 N N . VAL A 1 88 ? 3.984 -8.144 -8.436 1.00 94.88 88 VAL A N 1
ATOM 685 C CA . VAL A 1 88 ? 3.834 -8.276 -6.982 1.00 94.88 88 VAL A CA 1
ATOM 686 C C . VAL A 1 88 ? 3.652 -6.901 -6.351 1.00 94.88 88 VAL A C 1
ATOM 688 O O . VAL A 1 88 ? 4.343 -5.952 -6.745 1.00 94.88 88 VAL A O 1
ATOM 691 N N . LEU A 1 89 ? 2.741 -6.806 -5.383 1.00 95.88 89 LEU A N 1
ATOM 692 C CA . LEU A 1 89 ? 2.448 -5.603 -4.608 1.00 95.88 89 LEU A CA 1
ATOM 693 C C . LEU A 1 89 ? 3.063 -5.714 -3.213 1.00 95.88 89 LEU A C 1
ATOM 695 O O . LEU A 1 89 ? 2.746 -6.618 -2.444 1.00 95.88 89 LEU A O 1
ATOM 699 N N . LEU A 1 90 ? 3.919 -4.758 -2.875 1.00 97.25 90 LEU A N 1
ATOM 700 C CA . LEU A 1 90 ? 4.537 -4.612 -1.564 1.00 97.25 90 LEU A CA 1
ATOM 701 C C . LEU A 1 90 ? 4.152 -3.251 -0.980 1.00 97.25 90 LEU A C 1
ATOM 703 O O . LEU A 1 90 ? 3.898 -2.310 -1.729 1.00 97.25 90 LEU A O 1
ATOM 707 N N . GLY A 1 91 ? 4.130 -3.108 0.342 1.00 95.44 91 GLY A N 1
ATOM 708 C CA . GLY A 1 91 ? 4.001 -1.784 0.951 1.00 95.44 91 GLY A CA 1
ATOM 709 C C . GLY A 1 91 ? 4.188 -1.776 2.463 1.00 95.44 91 GLY A C 1
ATOM 710 O O . GLY A 1 91 ? 3.653 -2.625 3.174 1.00 95.44 91 GLY A O 1
ATOM 711 N N . VAL A 1 92 ? 4.934 -0.788 2.963 1.00 93.50 92 VAL A N 1
ATOM 712 C CA . VAL A 1 92 ? 5.237 -0.629 4.400 1.00 93.50 92 VAL A CA 1
ATOM 713 C C . VAL A 1 92 ? 4.557 0.620 4.961 1.00 93.50 92 VAL A C 1
ATOM 715 O O . VAL A 1 92 ? 3.742 0.542 5.881 1.00 93.50 92 VAL A O 1
ATOM 718 N N . HIS A 1 93 ? 4.801 1.792 4.370 1.00 90.38 93 HIS A N 1
ATOM 719 C CA . HIS A 1 93 ? 4.281 3.065 4.887 1.00 90.38 93 HIS A CA 1
ATOM 720 C C . HIS A 1 93 ? 2.826 3.360 4.484 1.00 90.38 93 HIS A C 1
ATOM 722 O O . HIS A 1 93 ? 2.428 4.501 4.252 1.00 90.38 93 HIS A O 1
ATOM 728 N N . LEU A 1 94 ? 2.000 2.317 4.440 1.00 90.62 94 LEU A N 1
ATOM 729 C CA . LEU A 1 94 ? 0.568 2.384 4.164 1.00 90.62 94 LEU A CA 1
ATOM 730 C C . LEU A 1 94 ? -0.192 2.895 5.399 1.00 90.62 94 LEU A C 1
ATOM 732 O O . LEU A 1 94 ? -0.900 2.152 6.076 1.00 90.62 94 LEU A O 1
ATOM 736 N N . CYS A 1 95 ? -0.022 4.178 5.713 1.00 91.00 95 CYS A N 1
ATOM 737 C CA . CYS A 1 95 ? -0.603 4.810 6.892 1.00 91.00 95 CYS A CA 1
ATOM 738 C C . CYS A 1 95 ? -2.138 4.861 6.855 1.00 91.00 95 CYS A C 1
ATOM 740 O O . CYS A 1 95 ? -2.751 5.234 5.849 1.00 91.00 95 CYS A O 1
ATOM 742 N N . GLY A 1 96 ? -2.769 4.597 7.999 1.00 91.88 96 GLY A N 1
ATOM 743 C CA . GLY A 1 96 ? -4.211 4.733 8.158 1.00 91.88 96 GLY A CA 1
ATOM 744 C C . GLY A 1 96 ? -4.963 3.720 7.301 1.00 91.88 96 GLY A C 1
ATOM 745 O O . GLY A 1 96 ? -4.781 2.524 7.464 1.00 91.88 96 GLY A O 1
ATOM 746 N N . THR A 1 97 ? -5.810 4.186 6.381 1.00 94.19 97 THR A N 1
ATOM 747 C CA . THR A 1 97 ? -6.634 3.309 5.527 1.00 94.19 97 THR A CA 1
ATOM 748 C C . THR A 1 97 ? -5.966 2.915 4.207 1.00 94.19 97 THR A C 1
ATOM 750 O O . THR A 1 97 ? -6.592 2.260 3.375 1.00 94.19 97 THR A O 1
ATOM 753 N N . LEU A 1 98 ? -4.708 3.309 3.980 1.00 95.25 98 LEU A N 1
ATOM 754 C CA . LEU A 1 98 ? -4.018 3.047 2.715 1.00 95.25 98 LEU A CA 1
ATOM 755 C C . LEU A 1 98 ? -3.793 1.552 2.462 1.00 95.25 98 LEU A C 1
ATOM 757 O O . LEU A 1 98 ? -3.877 1.135 1.312 1.00 95.25 98 LEU A O 1
ATOM 761 N N . SER A 1 99 ? -3.597 0.734 3.501 1.00 95.56 99 SER A N 1
ATOM 762 C CA . SER A 1 99 ? -3.481 -0.720 3.329 1.00 95.56 99 SER A CA 1
ATOM 763 C C . SER A 1 99 ? -4.784 -1.365 2.857 1.00 95.56 99 SER A C 1
ATOM 765 O O . SER A 1 99 ? -4.726 -2.283 2.052 1.00 95.56 99 SER A O 1
ATOM 767 N N . LEU A 1 100 ? -5.955 -0.844 3.246 1.00 94.75 100 LEU A N 1
ATOM 768 C CA . LEU A 1 100 ? -7.224 -1.286 2.649 1.00 94.75 100 LEU A CA 1
ATOM 769 C C . LEU A 1 100 ? -7.287 -0.937 1.162 1.00 94.75 100 LEU A C 1
ATOM 771 O O . LEU A 1 100 ? -7.707 -1.755 0.363 1.00 94.75 100 LEU A O 1
ATOM 775 N N . ARG A 1 101 ? -6.828 0.258 0.769 1.00 94.56 101 ARG A N 1
ATOM 776 C CA . ARG A 1 101 ? -6.825 0.656 -0.650 1.00 94.56 101 ARG A CA 1
ATOM 777 C C . ARG A 1 101 ? -5.832 -0.152 -1.489 1.00 94.56 101 ARG A C 1
ATOM 779 O O . ARG A 1 101 ? -6.054 -0.335 -2.681 1.00 94.56 101 ARG A O 1
ATOM 786 N N . ALA A 1 102 ? -4.739 -0.595 -0.873 1.00 94.69 102 ALA A N 1
ATOM 787 C CA . ALA A 1 102 ? -3.790 -1.536 -1.455 1.00 94.69 102 ALA A CA 1
ATOM 788 C C . ALA A 1 102 ? -4.418 -2.922 -1.670 1.00 94.69 102 ALA A C 1
ATOM 790 O O . ALA A 1 102 ? -4.197 -3.519 -2.717 1.00 94.69 102 ALA A O 1
ATOM 791 N N . ILE A 1 103 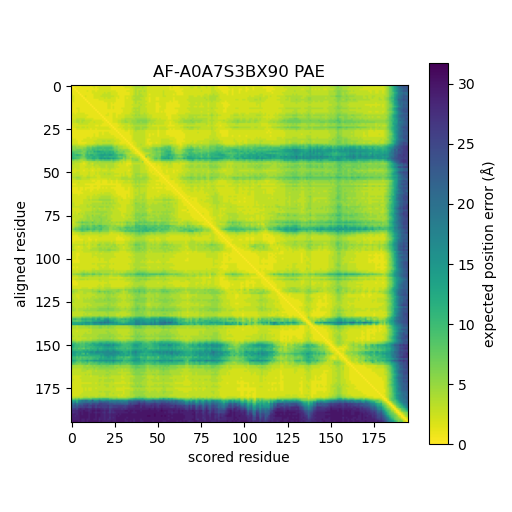? -5.216 -3.399 -0.710 1.00 94.50 103 ILE A N 1
ATOM 792 C CA . ILE A 1 103 ? -5.972 -4.651 -0.839 1.00 94.50 103 ILE A CA 1
ATOM 793 C C . ILE A 1 103 ? -7.045 -4.529 -1.920 1.00 94.50 103 ILE A C 1
ATOM 795 O O . ILE A 1 103 ? -7.093 -5.390 -2.783 1.00 94.50 103 ILE A O 1
ATOM 799 N N . ASP A 1 104 ? -7.821 -3.438 -1.951 1.00 92.56 104 ASP A N 1
ATOM 800 C CA . ASP A 1 104 ? -8.794 -3.202 -3.030 1.00 92.56 104 ASP A CA 1
ATOM 801 C C . ASP A 1 104 ? -8.114 -3.297 -4.405 1.00 92.56 104 ASP A C 1
ATOM 803 O O . ASP A 1 104 ? -8.602 -3.965 -5.303 1.00 92.56 104 ASP A O 1
ATOM 807 N N . LEU A 1 105 ? -6.945 -2.661 -4.566 1.00 92.38 105 LEU A N 1
ATOM 808 C CA . LEU A 1 105 ? -6.172 -2.736 -5.808 1.00 92.38 105 LEU A CA 1
ATOM 809 C C . LEU A 1 105 ? -5.739 -4.169 -6.147 1.00 92.38 105 LEU A C 1
ATOM 811 O O . LEU A 1 105 ? -5.724 -4.515 -7.322 1.00 92.38 105 LEU A O 1
ATOM 815 N N . PHE A 1 106 ? -5.339 -4.962 -5.154 1.00 93.50 106 PHE A N 1
ATOM 816 C CA . PHE A 1 106 ? -4.952 -6.356 -5.359 1.00 93.50 106 PHE A CA 1
ATOM 817 C C . PHE A 1 106 ? -6.156 -7.205 -5.784 1.00 93.50 106 PHE A C 1
ATOM 819 O O . PHE A 1 106 ? -6.104 -7.837 -6.835 1.00 93.50 106 PHE A O 1
ATOM 826 N N . ASN A 1 107 ? -7.252 -7.144 -5.025 1.00 91.94 107 ASN A N 1
ATOM 827 C CA . ASN A 1 107 ? -8.470 -7.909 -5.286 1.00 91.94 107 ASN A CA 1
ATOM 828 C C . ASN A 1 107 ? -9.095 -7.544 -6.644 1.00 91.94 107 ASN A C 1
ATOM 830 O O . ASN A 1 107 ? -9.493 -8.421 -7.404 1.00 91.94 107 ASN A O 1
ATOM 834 N N . ASP A 1 108 ? -9.115 -6.254 -6.999 1.00 89.94 108 ASP A N 1
ATOM 835 C CA . ASP A 1 108 ? -9.693 -5.769 -8.261 1.00 89.94 108 ASP A CA 1
ATOM 836 C C . ASP A 1 108 ? -8.846 -6.144 -9.497 1.00 89.94 108 ASP A C 1
ATOM 838 O O . ASP A 1 108 ? -9.258 -5.893 -10.633 1.00 89.94 108 ASP A O 1
ATOM 842 N N . CYS A 1 109 ? -7.627 -6.665 -9.311 1.00 89.31 109 CYS A N 1
ATOM 843 C CA . CYS A 1 109 ? -6.653 -6.858 -10.382 1.00 89.31 109 CYS A CA 1
ATOM 844 C C . CYS A 1 109 ? -5.976 -8.241 -10.302 1.00 89.31 109 CYS A C 1
ATOM 846 O O . CYS A 1 109 ? -4.871 -8.346 -9.762 1.00 89.31 109 CYS A O 1
ATOM 848 N N . PRO A 1 110 ? -6.535 -9.281 -10.956 1.00 83.50 110 PRO A N 1
ATOM 849 C CA . PRO A 1 110 ? -5.990 -10.647 -10.920 1.00 83.50 110 PRO A CA 1
ATOM 850 C C . PRO A 1 110 ? -4.581 -10.786 -11.520 1.00 83.50 110 PRO A C 1
ATOM 852 O O . PRO A 1 110 ? -3.922 -11.802 -11.343 1.00 83.50 110 PRO A O 1
ATOM 855 N N . GLY A 1 111 ? -4.082 -9.764 -12.225 1.00 88.12 111 GLY A N 1
ATOM 856 C CA . GLY A 1 111 ? -2.705 -9.742 -12.723 1.00 88.12 111 GLY A CA 1
ATOM 857 C C . GLY A 1 111 ? -1.636 -9.609 -11.627 1.00 88.12 111 GLY A C 1
ATOM 858 O O . GLY A 1 111 ? -0.447 -9.767 -11.919 1.00 88.12 111 GLY A O 1
ATOM 859 N N . PHE A 1 112 ? -2.020 -9.306 -10.382 1.00 92.12 112 PHE A N 1
ATOM 860 C CA . PHE A 1 112 ? -1.104 -9.358 -9.247 1.00 92.12 112 PHE A CA 1
ATOM 861 C C . PHE A 1 112 ? -1.055 -10.767 -8.658 1.00 92.12 112 PHE A C 1
ATOM 863 O O . PHE A 1 112 ? -2.054 -11.284 -8.178 1.00 92.12 112 PHE A O 1
ATOM 870 N N . CYS A 1 113 ? 0.131 -11.372 -8.643 1.00 92.00 113 CYS A N 1
ATOM 871 C CA . CYS A 1 113 ? 0.322 -12.744 -8.169 1.00 92.00 113 CYS A CA 1
ATOM 872 C C . CYS A 1 113 ? 0.785 -12.831 -6.707 1.00 92.00 113 CYS A C 1
ATOM 874 O O . CYS A 1 113 ? 0.954 -13.925 -6.178 1.00 92.00 113 CYS 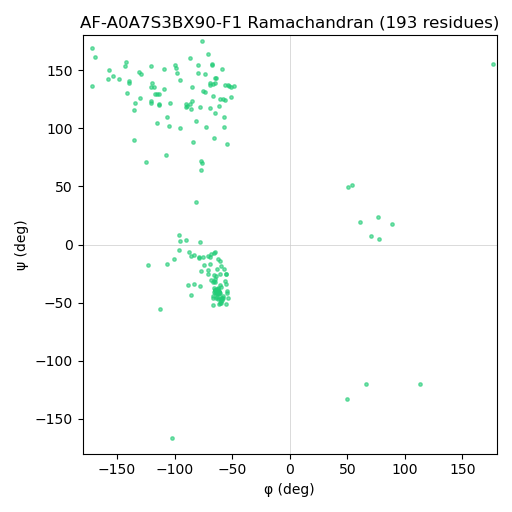A O 1
ATOM 876 N N . PHE A 1 114 ? 1.064 -11.697 -6.057 1.00 94.38 114 PHE A N 1
ATOM 877 C CA . PHE A 1 114 ? 1.519 -11.670 -4.668 1.00 94.38 114 PHE A CA 1
ATOM 878 C C . PHE A 1 114 ? 1.250 -10.317 -4.009 1.00 94.38 114 PHE A C 1
ATOM 880 O O . PHE A 1 114 ? 1.451 -9.266 -4.631 1.00 94.38 114 PHE A O 1
ATOM 887 N N . LEU A 1 115 ? 0.878 -10.361 -2.729 1.00 95.38 115 LEU A N 1
ATOM 888 C CA . LEU A 1 115 ? 0.669 -9.203 -1.869 1.00 95.38 115 LEU A CA 1
ATOM 889 C C . LEU A 1 115 ? 1.423 -9.391 -0.547 1.00 95.38 115 LEU A C 1
ATOM 891 O O . LEU A 1 115 ? 1.201 -10.367 0.162 1.00 95.38 115 LEU A O 1
ATOM 895 N N . ALA A 1 116 ? 2.259 -8.422 -0.173 1.00 95.88 116 ALA A N 1
ATOM 896 C CA . ALA A 1 116 ? 2.817 -8.345 1.177 1.00 95.88 116 ALA A CA 1
ATOM 897 C C . ALA A 1 116 ? 2.760 -6.918 1.714 1.00 95.88 116 ALA A C 1
ATOM 899 O O . ALA A 1 116 ? 3.425 -6.009 1.213 1.00 95.88 116 ALA A O 1
ATOM 900 N N . LEU A 1 117 ? 1.978 -6.729 2.775 1.00 95.56 117 LEU A N 1
ATOM 901 C CA . LEU A 1 117 ? 1.796 -5.435 3.417 1.00 95.56 117 LEU A CA 1
ATOM 902 C C . LEU A 1 117 ? 2.296 -5.482 4.861 1.00 95.56 117 LEU A C 1
ATOM 904 O O . LEU A 1 117 ? 1.974 -6.396 5.614 1.00 95.56 117 LEU A O 1
ATOM 908 N N . LYS A 1 118 ? 3.029 -4.447 5.271 1.00 92.56 118 LYS A N 1
ATOM 909 C CA . LYS A 1 118 ? 3.413 -4.198 6.665 1.00 92.56 118 LYS A CA 1
ATOM 910 C C . LYS A 1 118 ? 2.961 -2.791 7.064 1.00 92.56 118 LYS A C 1
ATOM 912 O O . LYS A 1 118 ? 3.807 -1.907 7.178 1.00 92.56 118 LYS A O 1
ATOM 917 N N . PRO A 1 119 ? 1.647 -2.544 7.231 1.00 90.38 119 PRO A N 1
ATOM 918 C CA . PRO A 1 119 ? 1.132 -1.205 7.514 1.00 90.38 119 PRO A CA 1
ATOM 919 C C . PRO A 1 119 ? 1.791 -0.630 8.769 1.00 90.38 119 PRO A C 1
ATOM 921 O O . PRO A 1 119 ? 1.936 -1.336 9.759 1.00 90.38 119 PRO A O 1
ATOM 924 N N . CYS A 1 120 ? 2.183 0.642 8.764 1.00 86.94 120 CYS A N 1
ATOM 925 C CA . CYS A 1 120 ? 2.931 1.223 9.887 1.00 86.94 120 CYS A CA 1
ATOM 926 C C . CYS A 1 120 ? 2.089 2.075 10.852 1.00 86.94 120 CYS A C 1
ATOM 928 O O . CYS A 1 120 ? 2.579 2.446 11.917 1.00 86.94 120 CYS A O 1
ATOM 930 N N . CYS A 1 121 ? 0.848 2.433 10.499 1.00 88.38 121 CYS A N 1
ATOM 931 C CA . CYS A 1 121 ? -0.000 3.296 11.328 1.00 88.38 121 CYS A CA 1
ATOM 932 C C . CYS A 1 121 ? -1.451 2.821 11.350 1.00 88.38 121 CYS A C 1
ATOM 934 O O . CYS A 1 121 ? -2.004 2.463 10.311 1.00 88.38 121 CYS A O 1
ATOM 936 N N . LEU A 1 122 ? -2.075 2.915 12.524 1.00 93.56 122 LEU A N 1
ATOM 937 C CA . LEU A 1 122 ? -3.508 2.698 12.691 1.00 93.56 122 LEU A CA 1
ATOM 938 C C . LEU A 1 122 ? -4.335 3.801 12.003 1.00 93.56 122 LEU A C 1
ATOM 940 O O . LEU A 1 122 ? -3.854 4.932 11.854 1.00 93.56 122 LEU A O 1
ATOM 944 N N . PRO A 1 123 ? -5.589 3.511 11.612 1.00 94.19 123 PRO A N 1
ATOM 945 C CA . PRO A 1 123 ? -6.539 4.528 11.169 1.00 94.19 123 PRO A CA 1
ATOM 946 C C . PRO A 1 123 ? -6.811 5.592 12.244 1.00 94.19 123 PRO A C 1
ATOM 948 O O . PRO A 1 123 ? -6.750 5.325 13.445 1.00 94.19 123 PRO A O 1
ATOM 951 N N . ASP A 1 124 ? -7.133 6.811 11.804 1.00 93.06 124 ASP A N 1
ATOM 952 C CA . ASP A 1 124 ? -7.413 7.940 12.700 1.00 93.06 124 ASP A CA 1
ATOM 953 C C . ASP A 1 124 ? -8.706 7.704 13.511 1.00 93.06 124 ASP A C 1
ATOM 955 O O . ASP A 1 124 ? -9.723 7.260 12.978 1.00 93.06 124 ASP A O 1
ATOM 959 N N . ILE A 1 125 ? -8.709 8.042 14.802 1.00 93.94 125 ILE A N 1
ATOM 960 C CA . ILE A 1 125 ? -9.896 7.919 15.665 1.00 93.94 125 ILE A CA 1
ATOM 961 C C . ILE A 1 125 ? -11.119 8.695 15.154 1.00 93.94 125 ILE A C 1
ATOM 963 O O . ILE A 1 125 ? -12.251 8.371 15.509 1.00 93.94 125 ILE A O 1
ATOM 967 N N . LEU A 1 126 ? -10.929 9.696 14.292 1.00 94.38 126 LEU A N 1
ATOM 968 C CA . LEU A 1 126 ? -12.031 10.397 13.639 1.00 94.38 126 LEU A CA 1
ATOM 969 C C . LEU A 1 126 ? -12.959 9.452 12.862 1.00 94.38 126 LEU A C 1
ATOM 971 O O . LEU A 1 126 ? -14.156 9.719 12.821 1.00 94.38 126 LEU A O 1
ATOM 975 N N . PHE A 1 127 ? -12.446 8.350 12.301 1.00 95.94 127 PHE A N 1
ATOM 976 C CA . PHE A 1 127 ? -13.285 7.339 11.647 1.00 95.94 127 PHE A CA 1
ATOM 977 C C . PHE A 1 127 ? -14.246 6.683 12.649 1.00 95.94 127 PHE A C 1
ATOM 979 O O . PHE A 1 127 ? -15.447 6.609 12.408 1.00 95.94 127 PHE A O 1
ATOM 986 N N . ALA A 1 128 ? -13.752 6.302 13.829 1.00 96.00 128 ALA A N 1
ATOM 987 C CA . ALA A 1 128 ? -14.593 5.734 14.879 1.00 96.00 128 ALA A CA 1
ATOM 988 C C . ALA A 1 128 ? -15.623 6.731 15.420 1.00 96.00 128 ALA A C 1
ATOM 990 O O . ALA A 1 128 ? -16.770 6.362 15.646 1.00 96.00 128 ALA A O 1
ATOM 991 N N . LYS A 1 129 ? -15.244 8.006 15.579 1.00 95.81 129 LYS A N 1
ATOM 992 C CA . LYS A 1 129 ? -16.164 9.057 16.047 1.00 95.81 129 LYS A CA 1
ATOM 993 C C . LYS A 1 129 ? -17.320 9.329 15.084 1.00 95.81 129 LYS A C 1
ATOM 995 O O . LYS A 1 129 ? -18.369 9.772 15.533 1.00 95.81 129 LYS A O 1
ATOM 1000 N N . ARG A 1 130 ? -17.129 9.085 13.785 1.00 96.75 130 ARG A N 1
ATOM 1001 C CA . ARG A 1 130 ? -18.190 9.189 12.772 1.00 96.75 130 ARG A CA 1
ATOM 1002 C C . ARG A 1 130 ? -19.061 7.936 12.665 1.00 96.75 130 ARG A C 1
ATOM 1004 O O . ARG A 1 130 ? -20.081 7.985 11.992 1.00 96.75 130 ARG A O 1
ATOM 1011 N N . GLY A 1 131 ? -18.679 6.841 13.326 1.00 96.44 131 GLY A N 1
ATOM 1012 C CA . GLY A 1 131 ? -19.343 5.548 13.169 1.00 96.44 131 GLY A CA 1
ATOM 1013 C C . GLY A 1 131 ? -18.971 4.833 11.868 1.00 96.44 131 GLY A C 1
ATOM 1014 O O . GLY A 1 131 ? -19.743 4.005 11.395 1.00 96.44 131 GLY A O 1
ATOM 1015 N N . ASP A 1 132 ? -17.810 5.147 11.282 1.00 97.06 132 ASP A N 1
ATOM 1016 C CA . ASP A 1 132 ? -17.406 4.570 10.002 1.00 97.06 132 ASP A CA 1
ATOM 1017 C C . ASP A 1 132 ? -17.201 3.049 10.121 1.00 97.06 132 ASP A C 1
ATOM 1019 O O . ASP A 1 132 ? -16.668 2.533 11.113 1.00 97.06 132 ASP A O 1
ATOM 1023 N N . VAL A 1 133 ? -17.576 2.335 9.062 1.00 96.69 133 VAL A N 1
ATOM 1024 C CA . VAL A 1 133 ? -17.315 0.905 8.878 1.00 96.69 133 VAL A CA 1
ATOM 1025 C C . VAL A 1 133 ? -16.273 0.750 7.779 1.00 96.69 133 VAL A C 1
ATOM 1027 O O . VAL A 1 133 ? -16.337 1.406 6.739 1.00 96.69 133 VAL A O 1
ATOM 1030 N N . PHE A 1 134 ? -15.280 -0.093 8.032 1.00 95.88 134 PHE A N 1
ATOM 1031 C CA . PHE A 1 134 ? -14.254 -0.451 7.068 1.00 95.88 134 PHE A CA 1
ATOM 1032 C C . PHE A 1 134 ? -14.568 -1.792 6.414 1.00 95.88 134 PHE A C 1
ATOM 1034 O O . PHE A 1 134 ? -15.196 -2.659 7.015 1.00 95.88 134 PHE A O 1
ATOM 1041 N N . GLY A 1 135 ? -14.080 -1.941 5.188 1.00 89.25 135 GLY A N 1
ATOM 1042 C CA . GLY A 1 135 ? -14.124 -3.156 4.386 1.00 89.25 135 GLY A CA 1
ATOM 1043 C C . GLY A 1 135 ? -13.285 -2.967 3.122 1.00 89.25 135 GLY A C 1
ATOM 1044 O O . GLY A 1 135 ? -12.847 -1.841 2.825 1.00 89.25 135 GLY A O 1
ATOM 1045 N N . SER A 1 136 ? -13.049 -4.067 2.416 1.00 82.69 136 SER A N 1
ATOM 1046 C CA . SER A 1 136 ? -12.585 -4.066 1.026 1.00 82.69 136 SER A CA 1
ATOM 1047 C C . SER A 1 136 ? -13.758 -4.371 0.090 1.00 82.69 136 SER A C 1
ATOM 1049 O O . SER A 1 136 ? -14.915 -4.316 0.505 1.00 82.69 136 SER A O 1
ATOM 1051 N N . THR A 1 137 ? -13.481 -4.683 -1.172 1.00 71.12 137 THR A N 1
ATOM 1052 C CA . THR A 1 137 ? -14.471 -5.232 -2.111 1.00 71.12 137 THR A CA 1
ATOM 1053 C C . THR A 1 137 ? -14.990 -6.628 -1.725 1.00 71.12 137 THR A C 1
ATOM 1055 O O . THR A 1 137 ? -15.949 -7.099 -2.330 1.00 71.12 137 THR A O 1
ATOM 1058 N N . THR A 1 138 ? -14.426 -7.256 -0.686 1.00 73.56 138 THR A N 1
ATOM 1059 C CA . THR A 1 138 ? -14.908 -8.518 -0.092 1.00 73.56 138 THR A CA 1
ATOM 1060 C C . THR A 1 138 ? -16.147 -8.348 0.795 1.00 73.56 138 THR A C 1
ATOM 1062 O O . THR A 1 138 ? -16.586 -7.238 1.095 1.00 73.56 138 THR A O 1
ATOM 1065 N N . THR A 1 139 ? -16.693 -9.466 1.292 1.00 80.69 139 THR A N 1
ATOM 1066 C CA . THR A 1 139 ? -17.779 -9.474 2.289 1.00 80.69 139 THR A CA 1
ATOM 1067 C C . THR A 1 139 ? -17.320 -9.126 3.710 1.00 80.69 139 THR A C 1
ATOM 1069 O O . THR A 1 139 ? -18.168 -8.925 4.582 1.00 80.69 139 THR A O 1
ATOM 1072 N N . HIS A 1 140 ? -16.010 -9.069 3.989 1.00 94.50 140 HIS A N 1
ATOM 1073 C CA . HIS A 1 140 ? -15.511 -8.797 5.339 1.00 94.50 140 HIS A CA 1
ATOM 1074 C C . HIS A 1 140 ? -15.598 -7.304 5.675 1.00 94.50 140 HIS A C 1
ATOM 1076 O O . HIS A 1 140 ? -14.938 -6.459 5.067 1.00 94.50 140 HIS A O 1
ATOM 1082 N N . VAL A 1 141 ? -16.382 -6.983 6.704 1.00 95.50 141 VAL A N 1
ATOM 1083 C CA . VAL A 1 141 ? -16.591 -5.617 7.195 1.00 95.50 141 VAL A CA 1
ATOM 1084 C C . VAL A 1 141 ? -16.406 -5.544 8.706 1.00 95.50 141 VAL A C 1
ATOM 1086 O O . VAL A 1 141 ? -16.682 -6.494 9.437 1.00 95.50 141 VAL A O 1
ATOM 1089 N N . PHE A 1 142 ? -15.925 -4.406 9.200 1.00 97.25 142 PHE A N 1
ATOM 1090 C CA . PHE A 1 142 ? -15.648 -4.208 10.621 1.00 97.25 142 PHE A CA 1
ATOM 1091 C C . PHE A 1 142 ? -15.738 -2.727 11.010 1.00 97.25 142 PHE A C 1
ATOM 1093 O O . PHE A 1 142 ? -15.370 -1.848 10.228 1.00 97.25 142 PHE A O 1
ATOM 1100 N N . PRO A 1 143 ? -16.206 -2.398 12.226 1.00 97.69 143 PRO A N 1
ATOM 1101 C CA . PRO A 1 143 ? -16.328 -1.008 12.654 1.00 97.69 143 PRO A CA 1
ATOM 1102 C C . PRO A 1 143 ? -14.944 -0.381 12.846 1.00 97.69 143 PRO A C 1
ATOM 1104 O O . PRO A 1 143 ? -14.069 -0.994 13.462 1.00 97.69 143 PRO A O 1
ATOM 1107 N N . ALA A 1 144 ? -14.747 0.871 12.427 1.00 97.50 144 ALA A N 1
ATOM 1108 C CA . ALA A 1 144 ? -13.475 1.579 12.603 1.00 97.50 144 ALA A CA 1
ATOM 1109 C C . ALA A 1 144 ? -13.028 1.625 14.078 1.00 97.50 144 ALA A C 1
ATOM 1111 O O . ALA A 1 144 ? -11.844 1.482 14.385 1.00 97.50 144 ALA A O 1
ATOM 1112 N N . ALA A 1 145 ? -13.985 1.720 15.008 1.00 96.62 145 ALA A N 1
ATOM 1113 C CA . ALA A 1 145 ? -13.742 1.696 16.452 1.00 96.62 145 ALA A CA 1
ATOM 1114 C C . ALA A 1 145 ? -12.972 0.451 16.939 1.00 96.62 145 ALA A C 1
ATOM 1116 O O . ALA A 1 145 ? -12.269 0.512 17.954 1.00 96.62 145 ALA A O 1
ATOM 1117 N N . SER A 1 146 ? -13.048 -0.672 16.215 1.00 96.38 146 SER A N 1
ATOM 1118 C CA . SER A 1 146 ? -12.328 -1.902 16.566 1.00 96.38 146 SER A CA 1
ATOM 1119 C C . SER A 1 146 ? -10.805 -1.744 16.489 1.00 96.38 146 SER A C 1
ATOM 1121 O O . SER A 1 146 ? -10.108 -2.350 17.307 1.00 96.38 146 SER A O 1
ATOM 1123 N N . VAL A 1 147 ? -10.306 -0.868 15.606 1.00 95.94 147 VAL A N 1
ATOM 1124 C CA . VAL A 1 147 ? -8.880 -0.742 15.245 1.00 95.94 147 VAL A CA 1
ATOM 1125 C C . VAL A 1 147 ? -8.291 0.651 15.456 1.00 95.94 147 VAL A C 1
ATOM 1127 O O . VAL A 1 147 ? -7.076 0.798 15.514 1.00 95.94 147 VAL A O 1
ATOM 1130 N N . THR A 1 148 ? -9.110 1.692 15.594 1.00 94.94 148 THR A N 1
ATOM 1131 C CA . THR A 1 148 ? -8.602 3.042 15.877 1.00 94.94 148 THR A CA 1
ATOM 1132 C C . THR A 1 148 ? -8.259 3.212 17.354 1.00 94.94 148 THR A C 1
ATOM 1134 O O . THR A 1 148 ? -8.894 2.598 18.216 1.00 94.94 148 THR A O 1
ATOM 1137 N N . THR A 1 149 ? -7.347 4.135 17.653 1.00 92.50 149 THR A N 1
ATOM 1138 C CA . THR A 1 149 ? -7.055 4.572 19.024 1.00 92.50 149 THR A CA 1
ATOM 1139 C C . THR A 1 149 ? -6.780 6.076 19.098 1.00 92.50 149 THR A C 1
ATOM 1141 O O . THR A 1 149 ? -6.424 6.715 18.103 1.00 92.50 149 THR A O 1
ATOM 1144 N N . ALA A 1 150 ? -6.975 6.658 20.282 1.00 87.31 150 ALA A N 1
ATOM 1145 C CA . ALA A 1 150 ? -6.668 8.051 20.560 1.00 87.31 150 ALA A CA 1
ATOM 1146 C C . ALA A 1 150 ? -5.175 8.192 20.857 1.00 87.31 150 ALA A C 1
ATOM 1148 O O . ALA A 1 150 ? -4.70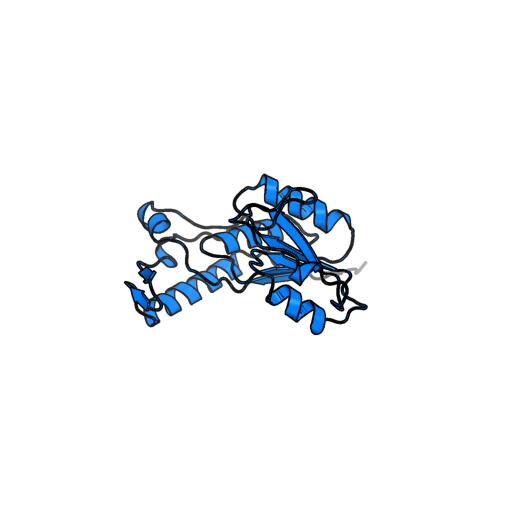9 7.858 21.939 1.00 87.31 150 ALA A O 1
ATOM 1149 N N . GLY A 1 151 ? -4.407 8.751 19.934 1.00 83.31 151 GLY A N 1
ATOM 1150 C CA . GLY A 1 151 ? -3.013 9.058 20.218 1.00 83.31 151 GLY A CA 1
ATOM 1151 C C . GLY A 1 151 ? -2.296 9.619 19.011 1.00 83.31 151 GLY A C 1
ATOM 1152 O O . GLY A 1 151 ? -2.715 9.410 17.873 1.00 83.31 151 GLY A O 1
ATOM 1153 N N . LYS A 1 152 ? -1.233 10.385 19.253 1.00 81.19 152 LYS A N 1
ATOM 1154 C CA . LYS A 1 152 ? -0.370 10.904 18.190 1.00 81.19 152 LYS A CA 1
ATOM 1155 C C . LYS A 1 152 ? 1.085 10.824 18.610 1.00 81.19 152 LYS A C 1
ATOM 1157 O O . LYS A 1 152 ? 1.442 11.199 19.727 1.00 81.19 152 LYS A O 1
ATOM 1162 N N . TRP A 1 153 ? 1.925 10.424 17.664 1.00 78.75 153 TRP A N 1
ATOM 1163 C CA . TRP A 1 153 ? 3.361 10.600 17.788 1.00 78.75 153 TRP A CA 1
ATOM 1164 C C . TRP A 1 153 ? 3.685 12.092 17.690 1.00 78.75 153 TRP A C 1
ATOM 1166 O O . TRP A 1 153 ? 3.390 12.741 16.685 1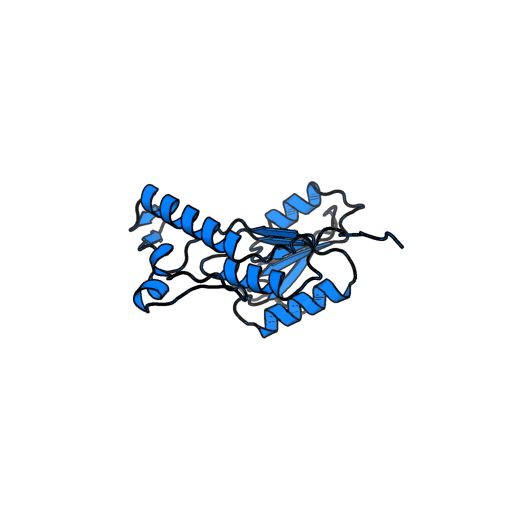.00 78.75 153 TRP A O 1
ATOM 1176 N N . LYS A 1 154 ? 4.251 12.665 18.750 1.00 80.69 154 LYS A N 1
ATOM 1177 C CA . LYS A 1 154 ? 4.653 14.073 18.807 1.00 80.69 154 LYS A CA 1
ATOM 1178 C C . LYS A 1 154 ? 6.043 14.168 19.415 1.00 80.69 154 LYS A C 1
ATOM 1180 O O . LYS A 1 154 ? 6.235 13.768 20.556 1.00 80.69 154 LYS A O 1
ATOM 1185 N N . ARG A 1 155 ? 6.993 14.750 18.672 1.00 82.44 155 ARG A N 1
ATOM 1186 C CA . ARG A 1 155 ? 8.373 15.010 19.135 1.00 82.44 155 ARG A CA 1
ATOM 1187 C C . ARG A 1 155 ? 9.047 13.769 19.752 1.00 82.44 155 ARG A C 1
ATOM 1189 O O . ARG A 1 155 ? 9.552 13.830 20.865 1.00 82.44 155 ARG A O 1
ATOM 1196 N N . GLY A 1 156 ? 8.999 12.635 19.050 1.00 80.56 156 GLY A N 1
ATOM 1197 C CA . GLY A 1 156 ? 9.678 11.404 19.478 1.00 80.56 156 GLY A CA 1
ATOM 1198 C C . GLY A 1 156 ? 8.983 10.616 20.593 1.00 80.56 156 GLY A C 1
ATOM 1199 O O . GLY A 1 156 ? 9.528 9.614 21.039 1.00 80.56 156 GLY A O 1
ATOM 1200 N N . ARG A 1 157 ? 7.789 11.032 21.036 1.00 84.12 157 ARG A N 1
ATOM 1201 C CA . ARG A 1 157 ? 6.992 10.295 22.024 1.00 84.12 157 ARG A CA 1
ATOM 1202 C C . ARG A 1 157 ? 5.560 10.085 21.560 1.00 84.12 157 ARG A C 1
ATOM 1204 O O . ARG A 1 157 ? 4.970 10.952 20.909 1.00 84.12 157 ARG A O 1
ATOM 1211 N N . MET A 1 158 ? 4.983 8.955 21.948 1.00 82.94 158 MET A N 1
ATOM 1212 C CA . MET A 1 158 ? 3.547 8.740 21.833 1.00 82.94 158 MET A CA 1
ATOM 1213 C C . MET A 1 158 ? 2.823 9.535 22.925 1.00 82.94 158 MET A C 1
ATOM 1215 O O . MET A 1 158 ? 3.221 9.503 24.086 1.00 82.94 158 MET A O 1
ATOM 1219 N N . VAL A 1 159 ? 1.779 10.273 22.551 1.00 86.69 159 VAL A N 1
ATOM 1220 C CA . VAL A 1 159 ? 0.886 10.975 23.484 1.00 86.69 159 VAL A CA 1
ATOM 1221 C C . VAL A 1 159 ? -0.527 10.440 23.276 1.00 86.69 159 VAL A C 1
ATOM 1223 O O . VAL A 1 159 ? -1.032 10.524 22.156 1.00 86.69 159 VAL A O 1
ATOM 1226 N N . GLY A 1 160 ? -1.163 9.934 24.335 1.00 87.94 160 GLY A N 1
ATOM 1227 C CA . GLY A 1 160 ? -2.468 9.268 24.281 1.00 87.94 160 GLY A CA 1
ATOM 1228 C C . GLY A 1 160 ? -2.332 7.785 24.620 1.00 87.94 160 GLY A C 1
ATOM 1229 O O . GLY A 1 160 ? -1.869 7.461 25.709 1.00 87.94 160 GLY A O 1
ATOM 1230 N N . ALA A 1 161 ? -2.713 6.919 23.685 1.00 88.25 161 ALA A N 1
ATOM 1231 C CA . ALA A 1 161 ? -2.694 5.467 23.814 1.00 88.25 161 ALA A CA 1
ATOM 1232 C C . ALA A 1 161 ? -1.349 4.905 24.293 1.00 88.25 161 ALA A C 1
ATOM 1234 O O . ALA A 1 161 ? -0.280 5.276 23.793 1.00 88.25 161 ALA A O 1
ATOM 1235 N N . GLY A 1 162 ? -1.428 3.967 25.238 1.00 90.94 162 GLY A N 1
ATOM 1236 C CA . GLY A 1 162 ? -0.284 3.181 25.689 1.00 90.94 162 GLY A CA 1
ATOM 1237 C C . GLY A 1 162 ? 0.175 2.169 24.635 1.00 90.94 162 GLY A C 1
ATOM 1238 O O . GLY A 1 162 ? -0.550 1.845 23.694 1.00 90.94 162 GLY A O 1
ATOM 1239 N N . ARG A 1 163 ? 1.392 1.635 24.804 1.00 90.06 163 ARG A N 1
ATOM 1240 C CA . ARG A 1 163 ? 1.974 0.637 23.887 1.00 90.06 163 ARG A CA 1
ATOM 1241 C C . ARG A 1 163 ? 1.113 -0.623 23.759 1.00 90.06 163 ARG A C 1
ATOM 1243 O O . ARG A 1 163 ? 0.903 -1.084 22.647 1.00 90.06 163 ARG A O 1
ATOM 1250 N N . GLU A 1 164 ? 0.610 -1.140 24.875 1.00 93.38 164 GLU A N 1
ATOM 1251 C CA . GLU A 1 164 ? -0.220 -2.352 24.914 1.00 93.38 164 GLU A CA 1
ATOM 1252 C C . GLU A 1 164 ? -1.538 -2.179 24.140 1.00 93.38 164 GLU A C 1
ATOM 1254 O O . GLU A 1 164 ? -1.941 -3.048 23.363 1.00 93.38 164 GLU A O 1
ATOM 1259 N N . GLU A 1 165 ? -2.184 -1.016 24.280 1.00 93.31 165 GLU A N 1
ATOM 1260 C CA . GLU A 1 165 ? -3.391 -0.691 23.519 1.00 93.31 165 GLU A CA 1
ATOM 1261 C C . GLU A 1 165 ? -3.088 -0.604 22.018 1.00 93.31 165 GLU A C 1
ATOM 1263 O O . GLU A 1 165 ? -3.807 -1.186 21.203 1.00 93.31 165 GLU A O 1
ATOM 1268 N N . LEU A 1 166 ? -2.004 0.089 21.649 1.00 92.25 166 LEU A N 1
ATOM 1269 C CA . LEU A 1 166 ? -1.561 0.212 20.259 1.00 92.25 166 LEU A CA 1
ATOM 1270 C C . LEU A 1 166 ? -1.286 -1.152 19.633 1.00 92.25 166 LEU A C 1
ATOM 1272 O O . LEU A 1 166 ? -1.739 -1.405 18.522 1.00 92.25 166 LEU A O 1
ATOM 1276 N N . GLU A 1 167 ? -0.580 -2.025 20.345 1.00 93.94 167 GLU A N 1
ATOM 1277 C CA . GLU A 1 167 ? -0.262 -3.380 19.902 1.00 93.94 167 GLU A CA 1
ATOM 1278 C C . GLU A 1 167 ? -1.529 -4.217 19.711 1.00 93.94 167 GLU A C 1
ATOM 1280 O O . GLU A 1 167 ? -1.732 -4.809 18.651 1.00 93.94 167 GLU A O 1
ATOM 1285 N N . THR A 1 168 ? -2.448 -4.175 20.676 1.00 96.06 168 THR A N 1
ATOM 1286 C CA . THR A 1 168 ? -3.740 -4.867 20.581 1.00 96.06 168 THR A CA 1
ATOM 1287 C C . THR A 1 168 ? -4.542 -4.398 19.366 1.00 96.06 168 THR A C 1
ATOM 1289 O O . THR A 1 168 ? -5.060 -5.207 18.591 1.00 96.06 168 THR A O 1
ATOM 1292 N N . LYS A 1 169 ? -4.644 -3.079 19.170 1.00 95.94 169 LYS A N 1
ATOM 1293 C CA . LYS A 1 169 ? -5.358 -2.479 18.035 1.00 95.94 169 LYS A CA 1
ATOM 1294 C C . LYS A 1 169 ? -4.677 -2.790 16.707 1.00 95.94 169 LYS A C 1
ATOM 1296 O O . LYS A 1 169 ? -5.363 -3.050 15.721 1.00 95.94 169 LYS A O 1
ATOM 1301 N N . TYR A 1 170 ? -3.349 -2.809 16.688 1.00 95.06 170 TYR A N 1
ATOM 1302 C CA . TYR A 1 170 ? -2.556 -3.138 15.511 1.00 95.06 170 TYR A CA 1
ATOM 1303 C C . TYR A 1 170 ? -2.719 -4.598 15.095 1.00 95.06 170 TYR A C 1
ATOM 1305 O O . TYR A 1 170 ? -2.974 -4.867 13.924 1.00 95.06 170 TYR A O 1
ATOM 1313 N N . ASN A 1 171 ? -2.686 -5.535 16.041 1.00 96.12 171 ASN A N 1
ATOM 1314 C CA . ASN A 1 171 ? -2.911 -6.950 15.748 1.00 96.12 171 ASN A CA 1
ATOM 1315 C C . ASN A 1 171 ? -4.321 -7.190 15.191 1.00 96.12 171 ASN A C 1
ATOM 1317 O O . ASN A 1 171 ? -4.483 -7.913 14.210 1.00 96.12 171 ASN A O 1
ATOM 1321 N N . ARG A 1 172 ? -5.340 -6.509 15.736 1.00 97.31 172 ARG A N 1
ATOM 1322 C CA . ARG A 1 172 ? -6.700 -6.534 15.165 1.00 97.31 172 ARG A CA 1
ATOM 1323 C C . ARG A 1 172 ? -6.750 -5.945 13.761 1.00 97.31 172 ARG A C 1
ATOM 1325 O O . ARG A 1 172 ? -7.420 -6.496 12.896 1.00 97.31 172 ARG A O 1
ATOM 1332 N N . TRP A 1 173 ? -6.039 -4.844 13.526 1.00 96.50 173 TRP A N 1
ATOM 1333 C CA . TRP A 1 173 ? -5.953 -4.227 12.207 1.00 96.50 173 TRP A CA 1
ATOM 1334 C C . TRP A 1 173 ? -5.367 -5.185 11.172 1.00 96.50 173 TRP A C 1
ATOM 1336 O O . TRP A 1 173 ? -5.986 -5.407 10.138 1.00 96.50 173 TRP A O 1
ATOM 1346 N N . VAL A 1 174 ? -4.230 -5.812 11.476 1.00 95.62 174 VAL A N 1
ATOM 1347 C CA . VAL A 1 174 ? -3.598 -6.804 10.596 1.00 95.62 174 VAL A CA 1
ATOM 1348 C C . VAL A 1 174 ? -4.504 -8.021 10.379 1.00 95.62 174 VAL A C 1
ATOM 1350 O O . VAL A 1 174 ? -4.637 -8.482 9.246 1.00 95.62 174 VAL A O 1
ATOM 1353 N N . GLY A 1 175 ? -5.183 -8.499 11.426 1.00 95.62 175 GLY A N 1
ATOM 1354 C CA . GLY A 1 175 ? -6.155 -9.589 11.314 1.00 95.62 175 GLY A CA 1
ATOM 1355 C C . GLY A 1 175 ? -7.304 -9.254 10.361 1.00 95.62 175 GLY A C 1
ATOM 1356 O O . GLY A 1 175 ? -7.593 -10.019 9.447 1.00 95.62 175 GLY A O 1
ATOM 1357 N N . HIS A 1 176 ? -7.912 -8.073 10.503 1.00 96.62 176 HIS A N 1
ATOM 1358 C CA . HIS A 1 176 ? -8.973 -7.630 9.598 1.00 96.62 176 HIS A CA 1
ATOM 1359 C C . HIS A 1 176 ? -8.491 -7.414 8.163 1.00 96.62 176 HIS A C 1
ATOM 1361 O O . HIS A 1 176 ? -9.209 -7.772 7.237 1.00 96.62 176 HIS A O 1
ATOM 1367 N N . LEU A 1 177 ? -7.289 -6.863 7.964 1.00 95.31 177 LEU A N 1
ATOM 1368 C CA . LEU A 1 177 ? -6.703 -6.732 6.629 1.00 95.31 177 LEU A CA 1
ATOM 1369 C C . LEU A 1 177 ? -6.511 -8.097 5.968 1.00 95.31 177 LEU A C 1
ATOM 1371 O O . LEU A 1 177 ? -6.829 -8.239 4.798 1.00 95.31 177 LEU A O 1
ATOM 1375 N N . SER A 1 178 ? -6.044 -9.098 6.714 1.00 94.25 178 SER A N 1
ATOM 1376 C CA . SER A 1 178 ? -5.841 -10.452 6.182 1.00 94.25 178 SER A CA 1
ATOM 1377 C C . SER A 1 178 ? -7.158 -11.075 5.707 1.00 94.25 178 SER A C 1
ATOM 1379 O O . SER A 1 178 ? -7.200 -11.663 4.636 1.00 94.25 178 SER A O 1
ATOM 1381 N N . LEU A 1 179 ? -8.249 -10.864 6.453 1.00 94.50 179 LEU A N 1
ATOM 1382 C CA . LEU A 1 179 ? -9.599 -11.303 6.069 1.00 94.50 179 LEU A CA 1
ATOM 1383 C C . LEU A 1 179 ? -10.185 -10.535 4.870 1.00 94.50 179 LEU A C 1
ATOM 1385 O O . LEU A 1 179 ? -11.166 -10.983 4.290 1.00 94.50 179 LEU A O 1
ATOM 1389 N N . CYS A 1 180 ? -9.620 -9.379 4.512 1.00 94.75 180 CYS A N 1
ATOM 1390 C CA . CYS A 1 180 ? -10.046 -8.590 3.35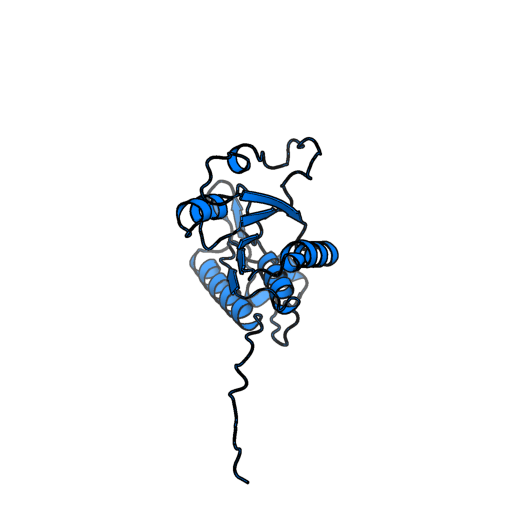2 1.00 94.75 180 CYS A CA 1
ATOM 1391 C C . CYS A 1 180 ? -9.376 -9.026 2.039 1.00 94.75 180 CYS A C 1
ATOM 1393 O O . CYS A 1 180 ? -9.730 -8.478 0.995 1.00 94.75 180 CYS A O 1
ATOM 1395 N N . VAL A 1 181 ? -8.362 -9.898 2.081 1.00 92.94 181 VAL A N 1
ATOM 1396 C CA . VAL A 1 181 ? -7.622 -10.335 0.888 1.00 92.94 181 VAL A CA 1
ATOM 1397 C C . VAL A 1 181 ? -8.368 -11.485 0.226 1.00 92.94 181 VAL A C 1
ATOM 1399 O O . VAL A 1 181 ? -8.579 -12.521 0.856 1.00 92.94 181 VAL A O 1
ATOM 1402 N N . ASP A 1 182 ? -8.706 -11.323 -1.052 1.00 86.94 182 ASP A N 1
ATOM 1403 C CA . ASP A 1 182 ? -9.277 -12.405 -1.850 1.00 86.94 182 ASP A CA 1
ATOM 1404 C C . ASP A 1 182 ? -8.181 -13.422 -2.174 1.00 86.94 182 ASP A C 1
ATOM 1406 O O . ASP A 1 182 ? -7.330 -13.212 -3.040 1.00 86.94 182 ASP A O 1
ATOM 1410 N N . CYS A 1 183 ? -8.169 -14.525 -1.431 1.00 71.75 183 CYS A N 1
ATOM 1411 C CA . CYS A 1 183 ? -7.387 -15.693 -1.797 1.00 71.75 183 CYS A CA 1
ATOM 1412 C C . CYS A 1 183 ? -8.247 -16.511 -2.757 1.00 71.75 183 CYS A C 1
ATOM 1414 O O . CYS A 1 183 ? -9.307 -16.988 -2.353 1.00 71.75 183 CYS A O 1
ATOM 1416 N N . TYR A 1 184 ? -7.812 -16.675 -4.008 1.00 59.31 184 TYR A N 1
ATOM 1417 C CA . TYR A 1 184 ? -8.399 -17.691 -4.878 1.00 59.31 184 TYR A CA 1
ATOM 1418 C C . TYR A 1 184 ? -8.245 -19.030 -4.155 1.00 59.31 184 TYR A C 1
ATOM 1420 O O . TYR A 1 184 ? -7.125 -19.502 -3.951 1.00 59.31 184 TYR A O 1
ATOM 1428 N N . ALA A 1 185 ? -9.358 -19.589 -3.678 1.00 49.91 185 ALA A N 1
ATOM 1429 C CA . ALA A 1 185 ? -9.378 -20.986 -3.304 1.00 49.91 185 ALA A CA 1
ATOM 1430 C C . ALA A 1 185 ? -9.051 -21.750 -4.584 1.00 49.91 185 ALA A C 1
ATOM 1432 O O . ALA A 1 185 ? -9.679 -21.513 -5.615 1.00 49.91 185 ALA A O 1
ATOM 1433 N N . ASP A 1 186 ? -8.025 -22.589 -4.523 1.00 47.31 186 ASP A N 1
ATOM 1434 C CA . ASP A 1 186 ? -7.761 -23.577 -5.556 1.00 47.31 186 ASP A CA 1
ATOM 1435 C C . ASP A 1 186 ? -9.040 -24.423 -5.637 1.00 47.31 186 ASP A C 1
ATOM 1437 O O . ASP A 1 186 ? -9.331 -25.212 -4.731 1.00 47.31 186 ASP A O 1
ATOM 1441 N N . GLU A 1 187 ? -9.894 -24.165 -6.631 1.00 46.34 187 GLU A N 1
ATOM 1442 C CA . GLU A 1 187 ? -10.983 -25.074 -6.962 1.00 46.34 187 GLU A CA 1
ATOM 1443 C C . GLU A 1 187 ? -10.288 -26.331 -7.467 1.00 46.34 187 GLU A C 1
ATOM 1445 O O . GLU A 1 187 ? -9.871 -26.408 -8.621 1.00 46.34 187 GLU A O 1
ATOM 1450 N N . GLY A 1 188 ? -10.044 -27.257 -6.536 1.00 43.53 188 GLY A N 1
ATOM 1451 C CA . GLY A 1 188 ? -9.322 -28.487 -6.795 1.00 43.53 188 GLY A CA 1
ATOM 1452 C C . GLY A 1 188 ? -9.870 -29.163 -8.041 1.00 43.53 188 GLY A C 1
ATOM 1453 O O . GLY A 1 188 ? -11.084 -29.237 -8.233 1.00 43.53 188 GLY A O 1
ATOM 1454 N N . GLU A 1 189 ? -8.956 -29.647 -8.877 1.00 46.53 189 GLU A N 1
ATOM 1455 C CA . GLU A 1 189 ? -9.238 -30.506 -10.019 1.00 46.53 189 GLU A CA 1
ATOM 1456 C C . GLU A 1 189 ? -10.032 -31.741 -9.556 1.00 46.53 189 GLU A C 1
ATOM 1458 O O . GLU A 1 189 ? -9.485 -32.798 -9.251 1.00 46.53 189 GLU A O 1
ATOM 1463 N N . GLY A 1 190 ? -11.356 -31.609 -9.489 1.00 43.06 190 GLY A N 1
ATOM 1464 C CA . GLY A 1 190 ? -12.309 -32.702 -9.359 1.00 43.06 190 GLY A CA 1
ATOM 1465 C C . GLY A 1 190 ? -12.481 -33.382 -10.709 1.00 43.06 190 GLY A C 1
ATOM 1466 O O . GLY A 1 190 ? -13.547 -33.313 -11.314 1.00 43.06 190 GLY A O 1
ATOM 1467 N N . GLY A 1 191 ? -11.407 -33.984 -11.214 1.00 41.69 191 GLY A N 1
ATOM 1468 C CA . GLY A 1 191 ? -11.438 -34.844 -12.389 1.00 41.69 191 GLY A CA 1
ATOM 1469 C C . GLY A 1 191 ? -12.000 -36.220 -12.041 1.00 41.69 191 GLY A C 1
ATOM 1470 O O . GLY A 1 191 ? -11.252 -37.191 -12.015 1.00 41.69 191 GLY A O 1
ATOM 1471 N N . GLU A 1 192 ? -13.305 -36.321 -11.792 1.00 46.78 192 GLU A N 1
ATOM 1472 C CA . GLU A 1 192 ? -14.018 -37.597 -11.918 1.00 46.78 192 GLU A CA 1
ATOM 1473 C C . GLU A 1 192 ? -14.408 -37.784 -13.388 1.00 46.78 192 GLU A C 1
ATOM 1475 O O . GLU A 1 192 ? -15.461 -37.352 -13.850 1.00 46.78 192 GLU A O 1
ATOM 1480 N N . GLY A 1 193 ? -13.491 -38.386 -14.144 1.00 39.91 193 GLY A N 1
ATOM 1481 C CA . GLY A 1 193 ? -13.744 -38.915 -15.477 1.00 39.91 193 GLY A CA 1
ATOM 1482 C C . GLY A 1 193 ? -13.762 -40.438 -15.439 1.00 39.91 193 GLY A C 1
ATOM 1483 O O . GLY A 1 193 ? -12.787 -41.064 -15.843 1.00 39.91 193 GLY A O 1
ATOM 1484 N N . GLU A 1 194 ? -14.859 -41.027 -14.962 1.00 44.09 194 GLU A N 1
ATOM 1485 C CA . GLU A 1 194 ? -15.243 -42.396 -15.317 1.00 44.09 194 GLU A CA 1
ATOM 1486 C C . GLU A 1 194 ? -16.441 -42.336 -16.270 1.00 44.09 194 GLU A C 1
ATOM 1488 O O . GLU A 1 194 ? -17.555 -41.990 -15.874 1.00 44.09 194 GLU A O 1
ATOM 1493 N N . SER A 1 195 ? -16.198 -42.686 -17.535 1.00 44.34 195 SER A N 1
ATOM 1494 C CA . SER A 1 195 ? -17.189 -43.271 -18.447 1.00 44.34 195 SER A CA 1
ATOM 1495 C C . SER A 1 195 ? -16.486 -44.021 -19.568 1.00 44.34 195 SER A C 1
ATOM 1497 O O . SER A 1 195 ? -15.658 -43.365 -20.244 1.00 44.34 195 SER A O 1
#

Solvent-accessible surface area (backbone atoms only — not comparable to full-atom values): 11240 Å² total; per-residue (Å²): 69,36,33,35,42,28,74,96,28,66,67,59,56,51,46,23,73,71,48,62,53,94,79,40,88,39,38,37,35,28,20,68,41,41,47,55,89,99,45,87,73,54,96,85,34,56,82,55,68,84,52,68,47,85,79,48,70,23,50,56,46,80,40,58,40,49,66,87,40,71,67,42,44,52,51,50,49,53,69,57,50,73,70,76,55,90,31,37,44,36,30,40,60,22,51,34,64,44,47,48,42,52,39,36,54,46,60,77,31,82,63,46,80,44,79,49,76,51,63,72,39,66,36,61,38,67,42,33,76,73,66,38,71,44,61,39,91,49,92,46,69,47,56,31,59,72,32,30,56,64,59,47,82,54,96,94,38,75,46,70,56,53,68,68,57,50,51,56,20,46,54,48,42,53,51,53,53,59,64,32,52,76,71,83,73,80,78,68,85,78,77,84,81,84,129

Secondary structure (DSSP, 8-state):
-EEET-TT-HHHHHHHHHS-TTT---EEEE-TTSPPTTSPPPTTSPP-TTTS-TT-SS-EEEE---TTSHHHHHHHHHHHHTT-S-EEEEES--TTTHHHHHHHHHHT-TTEEEEEE---SPPBHHHHHTT-EEE-SSS-EEEGGGT-BSEEEETTEEEES-HHHHHHHHHHHHHHHHHTS--------------